Protein AF-A0A934B4L5-F1 (afdb_monomer_lite)

pLDDT: mean 84.33, std 21.12, range [27.3, 98.75]

Sequence (199 aa):
MARKSVGRGVEEVGKIITGNTPSTIKKKIEKVLFKEIIRACSFIHVKEALLRLYPDQKKNINGYRDVFETLHNMRSRGNREGMAIVIRRVGRGKNAYFSVSGICLENDIQQSYALEYTPWPEWLGYEVAQSVLKKLSKEEIAAHCLWEMTFAGFTQGKIRRRVNALKKQIKDVEEGRVKTIPHNEVMALLKEKSKSKGK

Secondary structure (DSSP, 8-state):
----------------------------PPPPBHHHHHHH--HHHHHHHHHHH-GGGGGGHHHHHHHHHHHHHSPPPP-TT-EEEEEEEESSGGG-EEEEEEEESSSSS--EE--TTS-HHHHHHSEEPHHHHTTS-HHHHHHHHHHHHTTT-SSHHHHHHHHHHHHHHHHHHHTT-S----HHHHHHHHHHHHHHTT-

Foldseek 3Di:
DDDDDDDDDDDDDDDDDDDPDPPPPPPPPDWAFLLNLLLPDDLVLLLVLLCVQPVVCPVVSVLLVVLSVCSNPDAADAAPQQKEWDWDFDDDDPPTHIDIWIARPVDPDRDTHQCLLPQSSHSRNHTYDVVDVVPDDSSNVSSVVSVSVAPQHSDNVSSVVVVVVVVVVVVCVVVVVDDDDDPVVVVVVVVVVVVVVVD

Structure (mmCIF, N/CA/C/O backbone):
data_AF-A0A934B4L5-F1
#
_entry.id   AF-A0A934B4L5-F1
#
loop_
_atom_site.group_PDB
_atom_site.id
_atom_site.type_symbol
_atom_site.label_atom_id
_atom_site.label_alt_id
_atom_site.label_comp_id
_atom_site.label_asym_id
_atom_site.label_entity_id
_atom_site.label_seq_id
_atom_site.pdbx_PDB_ins_code
_atom_site.Cartn_x
_atom_site.Cartn_y
_atom_site.Cartn_z
_atom_site.occupancy
_atom_site.B_iso_or_equiv
_atom_site.auth_seq_id
_atom_site.auth_comp_id
_atom_site.auth_asym_id
_atom_site.auth_atom_id
_atom_site.pdbx_PDB_model_num
ATOM 1 N N . MET A 1 1 ? 66.022 22.087 37.653 1.00 32.38 1 MET A N 1
ATOM 2 C CA . MET A 1 1 ? 66.228 23.475 38.134 1.00 32.38 1 MET A CA 1
ATOM 3 C C . MET A 1 1 ? 65.003 24.280 37.721 1.00 32.38 1 MET A C 1
ATOM 5 O O . MET A 1 1 ? 64.634 24.145 36.573 1.00 32.38 1 MET A O 1
ATOM 9 N N . ALA A 1 2 ? 64.293 25.070 38.521 1.00 29.75 2 ALA A N 1
ATOM 10 C CA . ALA A 1 2 ? 64.356 25.397 39.938 1.00 29.75 2 ALA A CA 1
ATOM 11 C C . ALA A 1 2 ? 62.981 25.987 40.369 1.00 29.75 2 ALA A C 1
ATOM 13 O O . ALA A 1 2 ? 62.414 26.770 39.623 1.00 29.75 2 ALA A O 1
ATOM 14 N N . ARG A 1 3 ? 62.519 25.592 41.573 1.00 27.30 3 ARG A N 1
ATOM 15 C CA . ARG A 1 3 ? 61.759 26.334 42.623 1.00 27.30 3 ARG A CA 1
ATOM 16 C C . ARG A 1 3 ? 60.402 26.989 42.257 1.00 27.30 3 ARG A C 1
ATOM 18 O O . ARG A 1 3 ? 60.340 27.881 41.432 1.00 27.30 3 ARG A O 1
ATOM 25 N N . LYS A 1 4 ? 59.264 26.499 42.790 1.00 30.72 4 LYS A N 1
ATOM 26 C CA . LYS A 1 4 ? 58.608 26.821 44.098 1.00 30.72 4 LYS A CA 1
ATOM 27 C C . LYS A 1 4 ? 58.356 28.322 44.332 1.00 30.72 4 LYS A C 1
ATOM 29 O O . LYS A 1 4 ? 59.334 29.048 44.445 1.00 30.72 4 LYS A O 1
ATOM 34 N N . SER A 1 5 ? 57.100 28.712 44.622 1.00 32.50 5 SER A N 1
ATOM 35 C CA . SER A 1 5 ? 56.678 29.224 45.952 1.00 32.50 5 SER A CA 1
ATOM 36 C C . SER A 1 5 ? 55.291 29.916 45.967 1.00 32.50 5 SER A C 1
ATOM 38 O O . SER A 1 5 ? 55.115 30.895 45.260 1.00 32.50 5 SER A O 1
ATOM 40 N N . VAL A 1 6 ? 54.418 29.446 46.887 1.00 35.72 6 VAL A N 1
ATOM 41 C CA . VAL A 1 6 ? 53.420 30.179 47.730 1.00 35.72 6 VAL A CA 1
ATOM 42 C C . VAL A 1 6 ? 52.210 30.831 47.025 1.00 35.72 6 VAL A C 1
ATOM 44 O O . VAL A 1 6 ? 52.368 31.506 46.028 1.00 35.72 6 VAL A O 1
ATOM 47 N N . GLY A 1 7 ? 50.950 30.730 47.470 1.00 30.89 7 GLY A N 1
ATOM 48 C CA . GLY A 1 7 ? 50.320 30.164 48.671 1.00 30.89 7 GLY A CA 1
ATOM 49 C C . GLY A 1 7 ? 49.322 31.163 49.300 1.00 30.89 7 GLY A C 1
ATOM 50 O O . GLY A 1 7 ? 49.709 32.303 49.511 1.00 30.89 7 GLY A O 1
ATOM 51 N N . ARG A 1 8 ? 48.124 30.667 49.690 1.00 31.95 8 ARG A N 1
ATOM 52 C CA . ARG A 1 8 ? 47.068 31.254 50.576 1.00 31.95 8 ARG A CA 1
ATOM 53 C C . ARG A 1 8 ? 46.232 32.408 49.980 1.00 31.95 8 ARG A C 1
ATOM 55 O O . ARG A 1 8 ? 46.798 33.364 49.486 1.00 31.95 8 ARG A O 1
ATOM 62 N N . GLY A 1 9 ? 44.901 32.269 49.852 1.00 31.14 9 GLY A N 1
ATOM 63 C CA . GLY A 1 9 ? 43.863 32.488 50.895 1.00 31.14 9 GLY A CA 1
ATOM 64 C C . GLY A 1 9 ? 43.463 33.979 50.858 1.00 31.14 9 GLY A C 1
ATOM 65 O O . GLY A 1 9 ? 44.367 34.794 50.823 1.00 31.14 9 GLY A O 1
ATOM 66 N N . VAL A 1 10 ? 42.215 34.457 50.818 1.00 32.38 10 VAL A N 1
ATOM 67 C CA . VAL A 1 10 ? 41.013 34.191 51.630 1.00 32.38 10 VAL A CA 1
ATOM 68 C C . VAL A 1 10 ? 39.825 34.975 50.992 1.00 32.38 10 VAL A C 1
ATOM 70 O O . VAL A 1 10 ? 40.071 35.968 50.319 1.00 32.38 10 VAL A O 1
ATOM 73 N N . GLU A 1 11 ? 38.587 34.509 51.224 1.00 32.53 11 GLU A N 1
ATOM 74 C CA . GLU A 1 11 ? 37.273 35.211 51.189 1.00 32.53 11 GLU A CA 1
ATOM 75 C C . GLU A 1 11 ? 36.817 36.040 49.970 1.00 32.53 11 GLU A C 1
ATOM 77 O O . GLU A 1 11 ? 37.304 37.133 49.723 1.00 32.53 11 GLU A O 1
ATOM 82 N N . GLU A 1 12 ? 35.687 35.631 49.374 1.00 35.53 12 GLU A N 1
ATOM 83 C CA . GLU A 1 12 ? 34.518 36.523 49.329 1.00 35.53 12 GLU A CA 1
ATOM 84 C C . GLU A 1 12 ? 33.202 35.730 49.236 1.00 35.53 12 GLU A C 1
ATOM 86 O O . GLU A 1 12 ? 33.048 34.779 48.466 1.00 35.53 12 GLU A O 1
ATOM 91 N N . VAL A 1 13 ? 32.257 36.115 50.091 1.00 35.31 13 VAL A N 1
ATOM 92 C CA . VAL A 1 13 ? 30.924 35.537 50.254 1.00 35.31 13 VAL A CA 1
ATOM 93 C C . VAL A 1 13 ? 29.920 36.390 49.478 1.00 35.31 13 VAL A C 1
ATOM 95 O O . VAL A 1 13 ? 29.831 37.591 49.701 1.00 35.31 13 VAL A O 1
ATOM 98 N N . GLY A 1 14 ? 29.069 35.738 48.679 1.00 31.38 14 GLY A N 1
ATOM 99 C CA . GLY A 1 14 ? 27.698 36.197 48.424 1.00 31.38 14 GLY A CA 1
ATOM 100 C C . GLY A 1 14 ? 27.395 36.780 47.039 1.00 31.38 14 GLY A C 1
ATOM 101 O O . GLY A 1 14 ? 27.687 37.932 46.760 1.00 31.38 14 GLY A O 1
ATOM 102 N N . LYS A 1 15 ? 26.620 36.049 46.227 1.00 35.66 15 LYS A N 1
ATOM 103 C CA . LYS A 1 15 ? 25.166 36.271 46.057 1.00 35.66 15 LYS A CA 1
ATOM 104 C C . LYS A 1 15 ? 24.594 35.381 44.950 1.00 35.66 15 LYS A C 1
ATOM 106 O O . LYS A 1 15 ? 25.143 35.239 43.866 1.00 35.66 15 LYS A O 1
ATOM 111 N N . ILE A 1 16 ? 23.439 34.815 45.272 1.00 41.81 16 ILE A N 1
ATOM 112 C CA . ILE A 1 16 ? 22.520 34.071 44.412 1.00 41.81 16 ILE A CA 1
ATOM 113 C C . ILE A 1 16 ? 21.901 35.037 43.395 1.00 41.81 16 ILE A C 1
ATOM 115 O O . ILE A 1 16 ? 21.266 35.991 43.834 1.00 41.81 16 ILE A O 1
ATOM 119 N N . ILE A 1 17 ? 21.982 34.748 42.089 1.00 42.00 17 ILE A N 1
ATOM 120 C CA . ILE A 1 17 ? 20.905 35.056 41.131 1.00 42.00 17 ILE A CA 1
ATOM 121 C C . ILE A 1 17 ? 20.765 33.895 40.140 1.00 42.00 17 ILE A C 1
ATOM 123 O O . ILE A 1 17 ? 21.691 33.484 39.448 1.00 42.00 17 ILE A O 1
ATOM 127 N N . THR A 1 18 ? 19.544 33.383 40.125 1.00 39.97 18 THR A N 1
ATOM 128 C CA . THR A 1 18 ? 18.936 32.389 39.250 1.00 39.97 18 THR A CA 1
ATOM 129 C C . THR A 1 18 ? 19.111 32.703 37.762 1.00 39.97 18 THR A C 1
ATOM 131 O O . THR A 1 18 ? 18.596 33.706 37.272 1.00 39.97 18 THR A O 1
ATOM 134 N N . GLY A 1 19 ? 19.748 31.794 37.026 1.00 32.88 19 GLY A N 1
ATOM 135 C CA . GLY A 1 19 ? 19.762 31.767 35.563 1.00 32.88 19 GLY A CA 1
ATOM 136 C C . GLY A 1 19 ? 19.127 30.477 35.066 1.00 32.88 19 GLY A C 1
ATOM 137 O O . GLY A 1 19 ? 19.824 29.524 34.734 1.00 32.88 19 GLY A O 1
ATOM 138 N N . ASN A 1 20 ? 17.797 30.440 35.076 1.00 37.94 20 ASN A N 1
ATOM 139 C CA . ASN A 1 20 ? 16.982 29.341 34.575 1.00 37.94 20 ASN A CA 1
ATOM 140 C C . ASN A 1 20 ? 17.259 29.176 33.070 1.00 37.94 20 ASN A C 1
ATOM 142 O O . ASN A 1 20 ? 16.753 29.941 32.251 1.00 37.94 20 ASN A O 1
ATOM 146 N N . THR A 1 21 ? 18.111 28.224 32.693 1.00 38.41 21 THR A N 1
ATOM 147 C CA . THR A 1 21 ? 18.332 27.897 31.282 1.00 38.41 21 THR A CA 1
ATOM 148 C C . THR A 1 21 ? 17.085 27.167 30.782 1.00 38.41 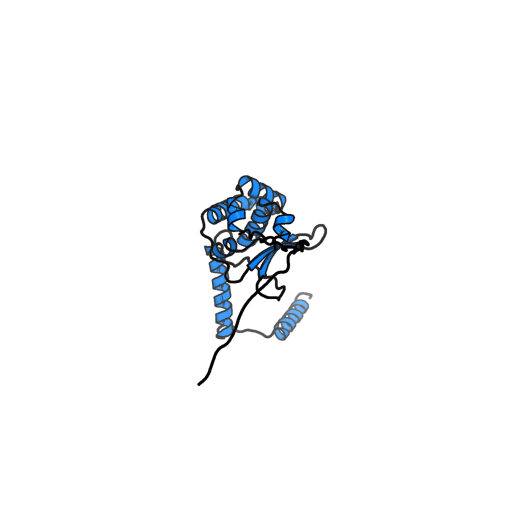21 THR A C 1
ATOM 150 O O . THR A 1 21 ? 16.728 26.142 31.371 1.00 38.41 21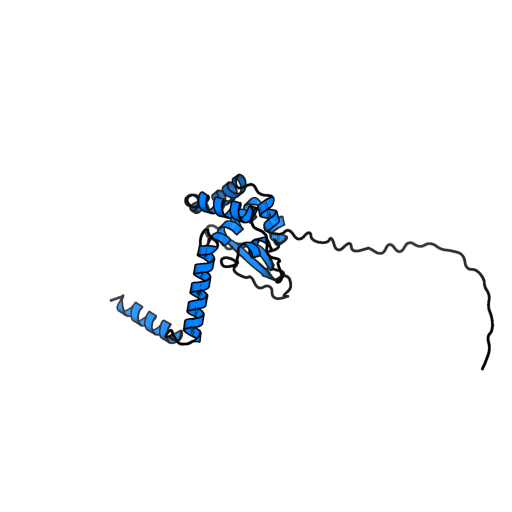 THR A O 1
ATOM 153 N N . PRO A 1 22 ? 16.396 27.624 29.719 1.00 38.06 22 PRO A N 1
ATOM 154 C CA . PRO A 1 22 ? 15.314 26.853 29.133 1.00 38.06 22 PRO A CA 1
ATOM 155 C C . PRO A 1 22 ? 15.927 25.615 28.478 1.00 38.06 22 PRO A C 1
ATOM 157 O O . PRO A 1 22 ? 16.383 25.643 27.334 1.00 38.06 22 PRO A O 1
ATOM 160 N N . SER A 1 23 ? 15.962 24.515 29.232 1.00 37.28 23 SER A N 1
ATOM 161 C CA . SER A 1 23 ? 16.132 23.175 28.690 1.00 37.28 23 SER A CA 1
ATOM 162 C C . SER A 1 23 ? 14.998 22.967 27.698 1.00 37.28 23 SER A C 1
ATOM 164 O O . SER A 1 23 ? 13.854 22.683 28.055 1.00 37.28 23 SER A O 1
ATOM 166 N N . THR A 1 24 ? 15.304 23.208 26.428 1.00 42.53 24 THR A N 1
ATOM 167 C CA . THR A 1 24 ? 14.415 22.883 25.327 1.00 42.53 24 THR A CA 1
ATOM 168 C C . THR A 1 24 ? 14.398 21.368 25.266 1.00 42.53 24 THR A C 1
ATOM 170 O O . THR A 1 24 ? 15.230 20.747 24.604 1.00 42.53 24 THR A O 1
ATOM 173 N N . ILE A 1 25 ? 13.475 20.761 26.011 1.00 46.53 25 ILE A N 1
ATOM 174 C CA . ILE A 1 25 ? 13.123 19.358 25.863 1.00 46.53 25 ILE A CA 1
ATOM 175 C C . ILE A 1 25 ? 12.639 19.229 24.420 1.00 46.53 25 ILE A C 1
ATOM 177 O O . ILE A 1 25 ? 11.483 19.513 24.104 1.00 46.53 25 ILE A O 1
ATOM 181 N N . LYS A 1 26 ? 13.541 18.838 23.513 1.00 45.22 26 LYS A N 1
ATOM 182 C CA . LYS A 1 26 ? 13.163 18.311 22.206 1.00 45.22 26 LYS A CA 1
ATOM 183 C C . LYS A 1 26 ? 12.289 17.104 22.511 1.00 45.22 26 LYS A C 1
ATOM 185 O O . LYS A 1 26 ? 12.795 16.036 22.847 1.00 45.22 26 LYS A O 1
ATOM 190 N N . LYS A 1 27 ? 10.970 17.301 22.487 1.00 45.09 27 LYS A N 1
ATOM 191 C CA . LYS A 1 27 ? 9.987 16.240 22.676 1.00 45.09 27 LYS A CA 1
ATOM 192 C C . LYS A 1 27 ? 10.305 15.180 21.627 1.00 45.09 27 LYS A C 1
ATOM 194 O O . LYS A 1 27 ? 10.122 15.426 20.437 1.00 45.09 27 LYS A O 1
ATOM 199 N N . LYS A 1 28 ? 10.871 14.054 22.063 1.00 50.22 28 LYS A N 1
ATOM 200 C CA . LYS A 1 28 ? 11.170 12.908 21.206 1.00 50.22 28 LYS A CA 1
ATOM 201 C C . LYS A 1 28 ? 9.846 12.513 20.559 1.00 50.22 28 LYS A C 1
ATOM 203 O O . LYS A 1 28 ? 8.937 12.071 21.255 1.00 50.22 28 LYS A O 1
ATOM 208 N N . ILE A 1 29 ? 9.699 12.798 19.267 1.00 64.06 29 ILE A N 1
ATOM 209 C CA . ILE A 1 29 ? 8.501 12.424 18.519 1.00 64.06 29 ILE A CA 1
ATOM 210 C C . ILE A 1 29 ? 8.498 10.900 18.514 1.00 64.06 29 ILE A C 1
ATOM 212 O O . ILE A 1 29 ? 9.458 10.274 18.061 1.00 64.06 29 ILE A O 1
ATOM 216 N N . GLU A 1 30 ? 7.466 10.321 19.111 1.00 76.50 30 GLU A N 1
ATOM 217 C CA . GLU A 1 30 ? 7.293 8.881 19.143 1.00 76.50 30 GLU A CA 1
ATOM 218 C C . GLU A 1 30 ? 7.060 8.390 17.715 1.00 76.50 30 GLU A C 1
ATOM 220 O O . GLU A 1 30 ? 6.160 8.855 17.013 1.00 76.50 30 GLU A O 1
ATOM 225 N N . LYS A 1 31 ? 7.940 7.501 17.262 1.00 88.75 31 LYS A N 1
ATOM 226 C CA . LYS A 1 31 ? 7.864 6.895 15.938 1.00 88.75 31 LYS A CA 1
ATOM 227 C C . LYS A 1 31 ? 6.867 5.752 16.016 1.00 88.75 31 LYS A C 1
ATOM 229 O O . LYS A 1 31 ? 7.109 4.805 16.753 1.00 88.75 31 LYS A O 1
ATOM 234 N N . VAL A 1 32 ? 5.777 5.849 15.261 1.00 95.38 32 VAL A N 1
ATOM 235 C CA . VAL A 1 32 ? 4.763 4.792 15.188 1.00 95.38 32 VAL A CA 1
ATOM 236 C C . VAL A 1 32 ? 4.975 3.999 13.911 1.00 95.38 32 VAL A C 1
ATOM 238 O O . VAL A 1 32 ? 4.912 4.559 12.816 1.00 95.38 32 VAL A O 1
ATOM 241 N N . LEU A 1 33 ? 5.215 2.700 14.036 1.00 97.06 33 LEU A N 1
ATOM 242 C CA . LEU A 1 33 ? 5.370 1.803 12.898 1.00 97.06 33 LEU A CA 1
ATOM 243 C C . LEU A 1 33 ? 4.011 1.360 12.367 1.00 97.06 33 LEU A C 1
ATOM 245 O O . LEU A 1 33 ? 3.052 1.163 13.117 1.00 97.06 33 LEU A O 1
ATOM 249 N N . PHE A 1 34 ? 3.934 1.077 11.069 1.00 98.00 34 PHE A N 1
ATOM 250 C CA . PHE A 1 34 ? 2.714 0.522 10.490 1.00 98.00 34 PHE A CA 1
ATOM 251 C C . PHE A 1 34 ? 2.321 -0.820 11.129 1.00 98.00 34 PHE A C 1
ATOM 253 O O . PHE A 1 34 ? 1.135 -1.106 11.305 1.00 98.00 34 PHE A O 1
ATOM 260 N N . LYS A 1 35 ? 3.301 -1.618 11.578 1.00 98.19 35 LYS A N 1
ATOM 261 C CA . LYS A 1 35 ? 3.034 -2.830 12.364 1.00 98.19 35 LYS A CA 1
ATOM 262 C C . LYS A 1 35 ? 2.196 -2.556 13.612 1.00 98.19 35 LYS A C 1
ATOM 264 O O . LYS A 1 35 ? 1.328 -3.362 13.943 1.00 98.19 35 LYS A O 1
ATOM 269 N N . GLU A 1 36 ? 2.453 -1.454 14.306 1.00 97.94 36 GLU A N 1
ATOM 270 C CA . GLU A 1 36 ? 1.749 -1.091 15.539 1.00 97.94 36 GLU A CA 1
ATOM 271 C C . GLU A 1 36 ? 0.314 -0.660 15.240 1.00 97.94 36 GLU A C 1
ATOM 273 O O . GLU A 1 36 ? -0.602 -1.059 15.957 1.00 97.94 36 GLU A O 1
ATOM 278 N N . ILE A 1 37 ? 0.099 0.046 14.125 1.00 98.44 37 ILE A N 1
ATOM 279 C CA . ILE A 1 37 ? -1.243 0.365 13.618 1.00 98.44 37 ILE A CA 1
ATOM 280 C C . ILE A 1 37 ? -2.042 -0.917 13.366 1.00 98.44 37 ILE A C 1
ATOM 282 O O . ILE A 1 37 ? -3.143 -1.060 13.895 1.00 98.44 37 ILE A O 1
ATOM 286 N N . ILE A 1 38 ? -1.476 -1.881 12.630 1.00 98.50 38 ILE A N 1
ATOM 287 C CA . ILE A 1 38 ? -2.143 -3.162 12.340 1.00 98.50 38 ILE A CA 1
ATOM 288 C C . ILE A 1 38 ? -2.451 -3.950 13.618 1.00 98.50 38 ILE A C 1
ATOM 290 O O . ILE A 1 38 ? -3.520 -4.547 13.727 1.00 98.50 38 ILE A O 1
ATOM 294 N N . ARG A 1 39 ? -1.538 -3.957 14.597 1.00 98.06 39 ARG A N 1
ATOM 295 C CA . ARG A 1 39 ? -1.749 -4.660 15.875 1.00 98.06 39 ARG A CA 1
ATOM 296 C C . ARG A 1 39 ? -2.817 -4.012 16.752 1.00 98.06 39 ARG A C 1
ATOM 298 O O . ARG A 1 39 ? -3.447 -4.715 17.531 1.00 98.06 39 ARG A O 1
ATOM 305 N N . ALA A 1 40 ? -2.993 -2.700 16.642 1.00 97.88 40 ALA A N 1
ATOM 306 C CA . ALA A 1 40 ? -3.966 -1.950 17.426 1.00 97.88 40 ALA A CA 1
ATOM 307 C C . ALA A 1 40 ? -5.392 -1.996 16.848 1.00 97.88 40 ALA A C 1
ATOM 309 O O . ALA A 1 40 ? -6.324 -1.595 17.538 1.00 97.88 40 ALA A O 1
ATOM 310 N N . CYS A 1 41 ? -5.566 -2.450 15.605 1.00 98.12 41 CYS A N 1
ATOM 311 C CA . CYS A 1 41 ? -6.867 -2.512 14.944 1.00 98.12 41 CYS A CA 1
ATOM 312 C C . CYS A 1 41 ? -7.518 -3.895 15.080 1.00 98.12 41 CYS A C 1
ATOM 314 O O . CYS A 1 41 ? -6.837 -4.921 15.106 1.00 98.12 41 CYS A O 1
ATOM 316 N N . SER A 1 42 ? -8.852 -3.931 15.042 1.00 98.06 42 SER A N 1
ATOM 317 C CA . SER A 1 42 ? -9.618 -5.144 14.738 1.00 98.06 42 SER A CA 1
ATOM 318 C C . SER A 1 42 ? -10.035 -5.138 13.266 1.00 98.06 42 SER A C 1
ATOM 320 O O . SER A 1 42 ? -10.312 -4.082 12.690 1.00 98.06 42 SER A O 1
ATOM 322 N N . PHE A 1 43 ? -10.126 -6.314 12.638 1.00 98.56 43 PHE A N 1
ATOM 323 C CA . PHE A 1 43 ? -10.531 -6.368 11.232 1.00 98.56 43 PHE A CA 1
ATOM 324 C C . PHE A 1 43 ? -11.963 -5.857 11.007 1.00 98.56 43 PHE A C 1
ATOM 326 O O . PHE A 1 43 ? -12.258 -5.334 9.938 1.00 98.56 43 PHE A O 1
ATOM 333 N N . ILE A 1 44 ? -12.851 -5.964 12.002 1.00 98.50 44 ILE A N 1
ATOM 334 C CA . ILE A 1 44 ? -14.240 -5.490 11.896 1.00 98.50 44 ILE A CA 1
ATOM 335 C C . ILE A 1 44 ? -14.271 -3.984 11.604 1.00 98.50 44 ILE A C 1
ATOM 337 O O . ILE A 1 44 ? -14.876 -3.576 10.614 1.00 98.50 44 ILE A O 1
ATOM 341 N N . HIS A 1 45 ? -13.542 -3.175 12.376 1.00 98.56 45 HIS A N 1
ATOM 342 C CA . HIS A 1 45 ? -13.523 -1.724 12.168 1.00 98.56 45 HIS A CA 1
ATOM 343 C C . HIS A 1 45 ? -12.714 -1.320 10.923 1.00 98.56 45 HIS A C 1
ATOM 345 O O . HIS A 1 45 ? -13.074 -0.382 10.213 1.00 98.56 45 HIS A O 1
ATOM 351 N N . VAL A 1 46 ? -11.659 -2.072 10.580 1.00 98.69 46 VAL A N 1
ATOM 352 C CA . VAL A 1 46 ? -10.925 -1.866 9.317 1.00 98.69 46 VAL A CA 1
ATOM 353 C C . VAL A 1 46 ? -11.816 -2.159 8.107 1.00 98.69 46 VAL A C 1
ATOM 355 O O . VAL A 1 46 ? -11.788 -1.420 7.126 1.00 98.69 46 VAL A O 1
ATOM 358 N N . LYS A 1 47 ? -12.650 -3.202 8.168 1.00 98.62 47 LYS A N 1
ATOM 359 C CA . LYS A 1 47 ? -13.639 -3.532 7.134 1.00 98.62 47 LYS A CA 1
ATOM 360 C C . LYS A 1 47 ? -14.668 -2.415 6.974 1.00 98.62 47 LYS A C 1
ATOM 362 O O . LYS A 1 47 ? -15.014 -2.083 5.843 1.00 98.62 47 LYS A O 1
ATOM 367 N N . GLU A 1 48 ? -15.162 -1.844 8.069 1.00 98.50 48 GLU A N 1
ATOM 368 C CA . GLU A 1 48 ? -16.082 -0.701 8.021 1.00 98.50 48 GLU A CA 1
ATOM 369 C C . GLU A 1 48 ? -15.432 0.509 7.342 1.00 98.50 48 GLU A C 1
ATOM 371 O O . GLU A 1 48 ? -16.025 1.099 6.436 1.00 98.50 48 GLU A O 1
ATOM 376 N N . ALA A 1 49 ? -14.183 0.826 7.701 1.00 98.50 49 ALA A N 1
ATOM 377 C CA . ALA A 1 49 ? -13.412 1.874 7.041 1.00 98.50 49 ALA A CA 1
ATOM 378 C C . ALA A 1 49 ? -13.208 1.580 5.544 1.00 98.50 49 ALA A C 1
ATOM 380 O O . ALA A 1 49 ? -13.472 2.451 4.717 1.00 98.50 49 ALA A O 1
ATOM 381 N N . LEU A 1 50 ? -12.827 0.351 5.175 1.00 98.25 50 LEU A N 1
ATOM 382 C CA . LEU A 1 50 ? -12.679 -0.078 3.779 1.00 98.25 50 LEU A CA 1
ATOM 383 C C . LEU A 1 50 ? -13.973 0.099 2.981 1.00 98.25 50 LEU A C 1
ATOM 385 O O . LEU A 1 50 ? -13.938 0.666 1.898 1.00 98.25 50 LEU A O 1
ATOM 389 N N . LEU A 1 51 ? -15.116 -0.352 3.503 1.00 98.06 51 LEU A N 1
ATOM 390 C CA . LEU A 1 51 ? -16.401 -0.258 2.802 1.00 98.06 51 LEU A CA 1
ATOM 391 C C . LEU A 1 51 ? -16.903 1.182 2.672 1.00 98.06 51 LEU A C 1
ATOM 393 O O . LEU A 1 51 ? -17.571 1.507 1.692 1.00 98.06 51 LEU A O 1
ATOM 397 N N . ARG A 1 52 ? -16.576 2.045 3.639 1.00 97.44 52 ARG A N 1
ATOM 398 C CA . ARG A 1 52 ? -16.891 3.475 3.582 1.00 97.44 52 ARG A CA 1
ATOM 399 C C . ARG A 1 52 ? -16.001 4.220 2.586 1.00 97.44 52 ARG A C 1
ATOM 401 O O . ARG A 1 52 ? -16.495 5.075 1.859 1.00 97.44 52 ARG A O 1
ATOM 408 N N . LEU A 1 53 ? -14.701 3.927 2.577 1.00 96.19 53 LEU A N 1
ATOM 409 C CA . LEU A 1 53 ? -13.712 4.611 1.736 1.00 96.19 53 LEU A CA 1
ATOM 410 C C . LEU A 1 53 ? -13.702 4.085 0.292 1.00 96.19 53 LEU A C 1
ATOM 412 O O . LEU A 1 53 ? -13.480 4.858 -0.636 1.00 96.19 53 LEU A O 1
ATOM 416 N N . TYR A 1 54 ? -13.959 2.789 0.113 1.00 96.06 54 TYR A N 1
ATOM 417 C CA . TYR A 1 54 ? -13.854 2.053 -1.148 1.00 96.06 54 TYR A CA 1
ATOM 418 C C . TYR A 1 54 ? -15.055 1.102 -1.325 1.00 96.06 54 TYR A C 1
ATOM 420 O O . TYR A 1 54 ? -14.913 -0.124 -1.265 1.00 96.06 54 TYR A O 1
ATOM 428 N N . PRO A 1 55 ? -16.279 1.632 -1.508 1.00 96.00 55 PRO A N 1
ATOM 429 C CA . PRO A 1 55 ? -17.499 0.818 -1.541 1.00 96.00 55 PRO A CA 1
ATOM 430 C C . PRO A 1 55 ? -17.525 -0.211 -2.685 1.00 96.00 55 PRO A C 1
ATOM 432 O O . PRO A 1 55 ? -18.107 -1.290 -2.546 1.00 96.00 55 PRO A O 1
ATOM 435 N N . ASP A 1 56 ? -16.843 0.073 -3.796 1.00 95.44 56 ASP A N 1
ATOM 436 C CA . ASP A 1 56 ? -16.665 -0.825 -4.944 1.00 95.44 56 ASP A CA 1
ATOM 437 C C . ASP A 1 56 ? -15.851 -2.090 -4.603 1.00 95.44 56 ASP A C 1
ATOM 439 O O . ASP A 1 56 ? -15.938 -3.111 -5.295 1.00 95.44 56 ASP A O 1
ATOM 443 N N . GLN A 1 57 ? -15.114 -2.063 -3.490 1.00 96.62 57 GLN A N 1
ATOM 444 C CA . GLN A 1 57 ? -14.289 -3.169 -3.013 1.00 96.62 57 GLN A CA 1
ATOM 445 C C . GLN A 1 57 ? -15.045 -4.177 -2.137 1.00 96.62 57 GLN A C 1
ATOM 447 O O . GLN A 1 57 ? -14.451 -5.155 -1.679 1.00 96.62 57 GLN A O 1
ATOM 452 N N . LYS A 1 58 ? -16.367 -4.030 -1.956 1.00 97.62 58 LYS A N 1
ATOM 453 C CA . LYS A 1 58 ? -17.197 -4.957 -1.159 1.00 97.62 58 LYS A CA 1
ATOM 454 C C . LYS A 1 58 ? -17.024 -6.432 -1.546 1.00 97.62 58 LYS A C 1
ATOM 456 O O . LYS A 1 58 ? -17.001 -7.302 -0.677 1.00 97.62 58 LYS A O 1
ATOM 461 N N . LYS A 1 59 ? -16.854 -6.721 -2.838 1.00 97.56 59 LYS A N 1
ATOM 462 C CA . LYS A 1 59 ? -16.627 -8.085 -3.354 1.00 97.56 59 LYS A CA 1
ATOM 463 C C . LYS A 1 59 ? -15.278 -8.696 -2.942 1.00 97.56 59 LYS A C 1
ATOM 465 O O . LYS A 1 59 ? -15.131 -9.911 -2.964 1.00 97.56 59 LYS A O 1
ATOM 470 N N . ASN A 1 60 ? -14.312 -7.867 -2.545 1.00 97.81 60 ASN A N 1
ATOM 471 C CA . ASN A 1 60 ? -12.938 -8.264 -2.236 1.00 97.81 60 ASN A CA 1
ATOM 472 C C . ASN A 1 60 ? -12.647 -8.343 -0.724 1.00 97.81 60 ASN A C 1
ATOM 474 O O . ASN A 1 60 ? -11.515 -8.618 -0.333 1.00 97.81 60 ASN A O 1
ATOM 478 N N . ILE A 1 61 ? -13.645 -8.129 0.144 1.00 98.25 61 ILE A N 1
ATOM 479 C CA . ILE A 1 61 ? -13.456 -8.029 1.605 1.00 98.25 61 ILE A CA 1
ATOM 480 C C . ILE A 1 61 ? -12.796 -9.263 2.228 1.00 98.25 61 ILE A C 1
ATOM 482 O O . ILE A 1 61 ? -11.986 -9.112 3.138 1.00 98.25 61 ILE A O 1
ATOM 486 N N . ASN A 1 62 ? -13.079 -10.467 1.725 1.00 98.12 62 ASN A N 1
ATOM 487 C CA . ASN A 1 62 ? -12.395 -11.671 2.206 1.00 98.12 62 ASN A CA 1
ATOM 488 C C . ASN A 1 62 ? -10.887 -11.620 1.915 1.00 98.12 62 ASN A C 1
ATOM 490 O O . ASN A 1 62 ? -10.098 -11.925 2.796 1.00 98.12 62 ASN A O 1
ATOM 494 N N . GLY A 1 63 ? -10.481 -11.128 0.740 1.00 98.06 63 GLY A N 1
ATOM 495 C CA . GLY A 1 63 ? -9.064 -10.943 0.426 1.00 98.06 63 GLY A CA 1
ATOM 496 C C . GLY A 1 63 ? -8.389 -9.940 1.363 1.00 98.06 63 GLY A C 1
ATOM 497 O O . GLY A 1 63 ? -7.270 -10.174 1.811 1.00 98.06 63 GLY A O 1
ATOM 498 N N . TYR A 1 64 ? -9.071 -8.847 1.717 1.00 98.44 64 TYR A N 1
ATOM 499 C CA . TYR A 1 64 ? -8.552 -7.897 2.706 1.00 98.44 64 TYR A CA 1
ATOM 500 C C . TYR A 1 64 ? -8.409 -8.510 4.099 1.00 98.44 64 TYR A C 1
ATOM 502 O O . TYR A 1 64 ? -7.433 -8.203 4.781 1.00 98.44 64 TYR A O 1
ATOM 510 N N . ARG A 1 65 ? -9.342 -9.380 4.506 1.00 98.56 65 ARG A N 1
ATOM 511 C CA . ARG A 1 65 ? -9.252 -10.116 5.774 1.00 98.56 65 ARG A CA 1
ATOM 512 C C . ARG A 1 65 ? -8.000 -10.978 5.811 1.00 98.56 65 ARG A C 1
ATOM 514 O O . ARG A 1 65 ? -7.200 -10.835 6.729 1.00 98.56 65 ARG A O 1
ATOM 521 N N . ASP A 1 66 ? -7.802 -11.792 4.779 1.00 98.12 66 ASP A N 1
ATOM 522 C CA . ASP A 1 66 ? -6.675 -12.723 4.703 1.00 98.12 66 ASP A CA 1
ATOM 523 C C . ASP A 1 66 ? -5.332 -11.970 4.746 1.00 98.12 66 ASP A C 1
ATOM 525 O O . ASP A 1 66 ? -4.387 -12.375 5.432 1.00 98.12 66 ASP A O 1
ATOM 529 N N . VAL A 1 67 ? -5.247 -10.824 4.055 1.00 98.25 67 VAL A N 1
ATOM 530 C CA . VAL A 1 67 ? -4.071 -9.943 4.109 1.00 98.25 67 VAL A CA 1
ATOM 531 C C . VAL A 1 67 ? -3.904 -9.351 5.505 1.00 98.25 67 VAL A C 1
ATOM 533 O O . VAL A 1 67 ? -2.811 -9.432 6.056 1.00 98.25 67 VAL A O 1
ATOM 536 N N . PHE A 1 68 ? -4.955 -8.792 6.107 1.00 98.62 68 PHE A N 1
ATOM 537 C CA . PHE A 1 68 ? -4.884 -8.199 7.443 1.00 98.62 68 PHE A CA 1
ATOM 538 C C . PHE A 1 68 ? -4.402 -9.209 8.494 1.00 98.62 68 PHE A C 1
ATOM 540 O O . PHE A 1 68 ? -3.471 -8.916 9.241 1.00 98.62 68 PHE A O 1
ATOM 547 N N . GLU A 1 69 ? -4.968 -10.416 8.512 1.00 98.00 69 GLU A N 1
ATOM 548 C CA . GLU A 1 69 ? -4.571 -11.497 9.423 1.00 98.00 69 GLU A CA 1
ATOM 549 C C . GLU A 1 69 ? -3.119 -11.934 9.187 1.00 98.00 69 GLU A C 1
ATOM 551 O O . GLU A 1 69 ? -2.350 -12.129 10.135 1.00 98.00 69 GLU A O 1
ATOM 556 N N . THR A 1 70 ? -2.702 -12.006 7.919 1.00 97.81 70 THR A N 1
ATOM 557 C CA . THR A 1 70 ? -1.306 -12.267 7.553 1.00 97.81 70 THR A CA 1
ATOM 558 C C . THR A 1 70 ? -0.382 -11.186 8.119 1.00 97.81 70 THR A C 1
ATOM 560 O O . THR A 1 70 ? 0.607 -11.498 8.785 1.00 97.81 70 THR A O 1
ATOM 563 N N . LEU A 1 71 ? -0.707 -9.907 7.909 1.00 98.00 71 LEU A N 1
ATOM 564 C CA . LEU A 1 71 ? 0.073 -8.772 8.406 1.00 98.00 71 LEU A CA 1
ATOM 565 C C . LEU A 1 71 ? 0.110 -8.720 9.934 1.00 98.00 71 LEU A C 1
ATOM 567 O O . LEU A 1 71 ? 1.144 -8.376 10.513 1.00 98.00 71 LEU A O 1
ATOM 571 N N . HIS A 1 72 ? -0.984 -9.087 10.599 1.00 96.00 72 HIS A N 1
ATOM 572 C CA . HIS A 1 72 ? -1.079 -9.109 12.055 1.00 96.00 72 HIS A CA 1
ATOM 573 C C . HIS A 1 72 ? -0.069 -10.089 12.674 1.00 96.00 72 HIS A C 1
ATOM 575 O O . HIS A 1 72 ? 0.591 -9.753 13.660 1.00 96.00 72 HIS A O 1
ATOM 581 N N . ASN A 1 73 ? 0.177 -11.226 12.021 1.00 95.94 73 ASN A N 1
ATOM 582 C CA . ASN A 1 73 ? 1.109 -12.260 12.488 1.00 95.94 73 ASN A CA 1
ATOM 583 C C . ASN A 1 73 ? 2.532 -12.146 11.907 1.00 95.94 73 ASN A C 1
ATOM 585 O O . ASN A 1 73 ? 3.484 -12.708 12.445 1.00 95.94 73 ASN A O 1
ATOM 589 N N . MET A 1 74 ? 2.712 -11.388 10.826 1.00 96.94 74 MET A N 1
ATOM 590 C CA . MET A 1 74 ? 3.997 -11.246 10.137 1.00 96.94 74 MET A CA 1
ATOM 591 C C . MET A 1 74 ? 5.017 -10.416 10.933 1.00 96.94 74 MET A C 1
ATOM 593 O O . MET A 1 74 ? 4.685 -9.380 11.507 1.00 96.94 74 MET A O 1
ATOM 597 N N . ARG A 1 75 ? 6.290 -10.824 10.935 1.00 96.19 75 ARG A N 1
ATOM 598 C CA . ARG A 1 75 ? 7.384 -10.000 11.482 1.00 96.19 75 ARG A CA 1
ATOM 599 C C . ARG A 1 75 ? 7.715 -8.851 10.526 1.00 96.19 75 ARG A C 1
ATOM 601 O O . ARG A 1 75 ? 7.792 -9.067 9.317 1.00 96.19 75 ARG A O 1
ATOM 608 N N . SER A 1 76 ? 7.931 -7.654 11.064 1.00 95.31 76 SER A N 1
ATOM 609 C CA . SER A 1 76 ? 8.440 -6.526 10.281 1.00 95.31 76 SER A CA 1
ATOM 610 C C . SER A 1 76 ? 9.918 -6.723 9.932 1.00 95.31 76 SER A C 1
ATOM 612 O O . SER A 1 76 ? 10.664 -7.413 10.632 1.00 95.31 76 SER A O 1
ATOM 614 N N . ARG A 1 77 ? 10.341 -6.104 8.831 1.00 93.81 77 ARG A N 1
ATOM 615 C CA . ARG A 1 77 ? 11.743 -5.909 8.458 1.00 93.81 77 ARG A CA 1
ATOM 616 C C . ARG A 1 77 ? 12.130 -4.475 8.813 1.00 93.81 77 ARG A C 1
ATOM 618 O O . ARG A 1 77 ? 11.326 -3.572 8.631 1.00 93.81 77 ARG A O 1
ATOM 625 N N . GLY A 1 78 ? 13.335 -4.271 9.344 1.00 86.94 78 GLY A N 1
ATOM 626 C CA . GLY A 1 78 ? 13.790 -2.946 9.774 1.00 86.94 78 GLY A CA 1
ATOM 627 C C . GLY A 1 78 ? 13.799 -1.912 8.642 1.00 86.94 78 GLY A C 1
ATOM 628 O O . GLY A 1 78 ? 14.101 -2.241 7.496 1.00 86.94 78 GLY A O 1
ATOM 629 N N . ASN A 1 79 ? 13.503 -0.664 8.994 1.00 87.25 79 ASN A N 1
ATOM 630 C CA . ASN A 1 79 ? 13.422 0.473 8.083 1.00 87.25 79 ASN A CA 1
ATOM 631 C C . ASN A 1 79 ? 14.782 1.160 7.922 1.00 87.25 79 ASN A C 1
ATOM 633 O O . ASN A 1 79 ? 15.054 2.174 8.557 1.00 87.25 79 ASN A O 1
ATOM 637 N N . ARG A 1 80 ? 15.663 0.562 7.116 1.00 81.31 80 ARG A N 1
ATOM 638 C CA . ARG A 1 80 ? 17.035 1.066 6.917 1.00 81.31 80 ARG A CA 1
ATOM 639 C C . ARG A 1 80 ? 17.109 2.355 6.103 1.00 81.31 80 ARG A C 1
ATOM 641 O O . ARG A 1 80 ? 18.125 3.022 6.154 1.00 81.31 80 ARG A O 1
ATOM 648 N N . GLU A 1 81 ? 16.064 2.650 5.341 1.00 80.75 81 GLU A N 1
ATOM 649 C CA . GLU A 1 81 ? 16.006 3.785 4.414 1.00 80.75 81 GLU A CA 1
ATOM 650 C C . GLU A 1 81 ? 15.273 4.990 5.027 1.00 80.75 81 GLU A C 1
ATOM 652 O O . GLU A 1 81 ? 14.935 5.937 4.318 1.00 80.75 81 GLU A O 1
ATOM 657 N N . GLY A 1 82 ? 14.930 4.930 6.320 1.00 87.81 82 GLY A N 1
ATOM 658 C CA . GLY A 1 82 ? 14.202 5.999 7.004 1.00 87.81 82 GLY A CA 1
ATOM 659 C C . GLY A 1 82 ? 12.856 6.337 6.353 1.00 87.81 82 GLY A C 1
ATOM 660 O O . GLY A 1 82 ? 12.459 7.499 6.316 1.00 87.81 82 GLY A O 1
ATOM 661 N N . MET A 1 83 ? 12.162 5.348 5.788 1.00 92.06 83 MET A N 1
ATOM 662 C CA . MET A 1 83 ? 10.945 5.554 5.006 1.00 92.06 83 MET A CA 1
ATOM 663 C C . MET A 1 83 ? 9.713 5.758 5.899 1.00 92.06 83 MET A C 1
ATOM 665 O O . MET A 1 83 ? 9.488 5.006 6.851 1.00 92.06 83 MET A O 1
ATOM 669 N N . ALA A 1 84 ? 8.878 6.739 5.571 1.00 94.88 84 ALA A N 1
ATOM 670 C CA . ALA A 1 84 ? 7.618 6.998 6.254 1.00 94.88 84 ALA A CA 1
ATOM 671 C C . ALA A 1 84 ? 6.427 6.958 5.292 1.00 94.88 84 ALA A C 1
ATOM 673 O O . ALA A 1 84 ? 6.451 7.570 4.225 1.00 94.88 84 ALA A O 1
ATOM 674 N N . ILE A 1 85 ? 5.359 6.277 5.698 1.00 97.44 85 ILE A N 1
ATOM 675 C CA . ILE A 1 85 ? 4.081 6.218 4.998 1.00 97.44 85 ILE A CA 1
ATOM 676 C C . ILE A 1 85 ? 3.373 7.561 5.146 1.00 97.44 85 ILE A C 1
ATOM 678 O O . ILE A 1 85 ? 3.128 8.055 6.252 1.00 97.44 85 ILE A O 1
ATOM 682 N N . VAL A 1 86 ? 2.986 8.123 4.010 1.00 96.50 86 VAL A N 1
ATOM 683 C CA . VAL A 1 86 ? 2.203 9.342 3.895 1.00 96.50 86 VAL A CA 1
ATOM 684 C C . VAL A 1 86 ? 0.919 9.026 3.143 1.00 96.50 86 VAL A C 1
ATOM 686 O O . VAL A 1 86 ? 0.932 8.388 2.096 1.00 96.50 86 VAL A O 1
ATOM 689 N N . ILE A 1 87 ? -0.198 9.517 3.672 1.00 97.56 87 ILE A N 1
ATOM 690 C CA . ILE A 1 87 ? -1.517 9.398 3.055 1.00 97.56 87 ILE A CA 1
ATOM 691 C C . ILE A 1 87 ? -2.026 10.808 2.781 1.00 97.56 87 ILE A C 1
ATOM 693 O O . ILE A 1 87 ? -2.107 11.639 3.692 1.00 97.56 87 ILE A O 1
ATOM 697 N N . ARG A 1 88 ? -2.345 11.107 1.519 1.00 95.31 88 ARG A N 1
ATOM 698 C CA . ARG A 1 88 ? -2.842 12.425 1.100 1.00 95.31 88 ARG A CA 1
ATOM 699 C C . ARG A 1 88 ? -4.113 12.282 0.294 1.00 95.31 88 ARG A C 1
ATOM 701 O O . ARG A 1 88 ? -4.186 11.467 -0.618 1.00 95.31 88 ARG A O 1
ATOM 708 N N . ARG A 1 89 ? -5.085 13.146 0.574 1.00 94.44 89 ARG A N 1
ATOM 709 C CA . ARG A 1 89 ? -6.217 13.353 -0.325 1.00 94.44 89 ARG A CA 1
ATOM 710 C C . ARG A 1 89 ? -5.757 14.205 -1.506 1.00 94.44 89 ARG A C 1
ATOM 712 O O . ARG A 1 89 ? -5.269 15.315 -1.304 1.00 94.44 89 ARG A O 1
ATOM 719 N N . VAL A 1 90 ? -5.907 13.684 -2.714 1.00 93.12 90 VAL A N 1
ATOM 720 C CA . VAL A 1 90 ? -5.542 14.322 -3.981 1.00 93.12 90 VAL A CA 1
ATOM 721 C C . VAL A 1 90 ? -6.818 14.610 -4.766 1.00 93.12 90 VAL A C 1
ATOM 723 O O . VAL A 1 90 ? -7.790 13.866 -4.667 1.00 93.12 90 VAL A O 1
ATOM 726 N N . GLY A 1 91 ? -6.836 15.702 -5.530 1.00 92.12 91 GLY A N 1
ATOM 727 C CA . GLY A 1 91 ? -7.999 16.107 -6.322 1.00 92.12 91 GLY A CA 1
ATOM 728 C C . GLY A 1 91 ? -9.082 16.838 -5.518 1.00 92.12 91 GLY A C 1
ATOM 729 O O . GLY A 1 91 ? -8.900 17.212 -4.356 1.00 92.12 91 GLY A O 1
ATOM 730 N N . ARG A 1 92 ? -10.220 17.100 -6.170 1.00 89.50 92 ARG A N 1
ATOM 731 C CA . ARG A 1 92 ? -11.373 17.826 -5.609 1.00 89.50 92 ARG A CA 1
ATOM 732 C C . ARG A 1 92 ? -12.686 17.193 -6.076 1.00 89.50 92 ARG A C 1
ATOM 734 O O . ARG A 1 92 ? -12.741 16.568 -7.134 1.00 89.50 92 ARG A O 1
ATOM 741 N N . GLY A 1 93 ? -13.749 17.390 -5.295 1.00 89.88 93 GLY A N 1
ATOM 742 C CA . GLY A 1 93 ? -15.091 16.905 -5.627 1.00 89.88 93 GLY A CA 1
ATOM 743 C C . GLY A 1 93 ? -15.139 15.390 -5.844 1.00 89.88 93 GLY A C 1
ATOM 744 O O . GLY A 1 93 ? -14.577 14.635 -5.053 1.00 89.88 93 GLY A O 1
ATOM 745 N N . LYS A 1 94 ? -15.795 14.966 -6.931 1.00 85.75 94 LYS A N 1
ATOM 746 C CA . LYS A 1 94 ? -15.984 13.551 -7.303 1.00 85.75 94 LYS A CA 1
ATOM 747 C C . LYS A 1 94 ? -14.702 12.846 -7.767 1.00 85.75 94 LYS A C 1
ATOM 749 O O . LYS A 1 94 ? -14.655 11.626 -7.736 1.00 85.75 94 LYS A O 1
ATOM 754 N N . ASN A 1 95 ? -13.667 13.600 -8.146 1.00 86.81 95 ASN A N 1
ATOM 755 C CA . ASN A 1 95 ? -12.376 13.058 -8.589 1.00 86.81 95 ASN A CA 1
ATOM 756 C C . ASN A 1 95 ? -11.351 12.990 -7.447 1.00 86.81 95 ASN A C 1
ATOM 758 O O . ASN A 1 95 ? -10.159 12.818 -7.695 1.00 86.81 95 ASN A O 1
ATOM 762 N N . ALA A 1 96 ? -11.782 13.214 -6.202 1.00 91.75 96 ALA A N 1
ATOM 763 C CA . ALA A 1 96 ? -10.888 13.137 -5.064 1.00 91.75 96 ALA A CA 1
ATOM 764 C C . ALA A 1 96 ? -10.598 11.676 -4.699 1.00 91.75 96 ALA A C 1
ATOM 766 O O . ALA A 1 96 ? -11.522 10.883 -4.542 1.00 91.75 96 ALA A O 1
ATOM 767 N N . TYR A 1 97 ? -9.325 11.350 -4.500 1.00 91.44 97 TYR A N 1
ATOM 768 C CA . TYR A 1 97 ? -8.873 10.027 -4.073 1.00 91.44 97 TYR A CA 1
ATOM 769 C C . TYR A 1 97 ? -7.779 10.149 -3.012 1.00 91.44 97 TYR A C 1
ATOM 771 O O . TYR A 1 97 ? -7.247 11.235 -2.772 1.00 91.44 97 TYR A O 1
ATOM 779 N N . PHE A 1 98 ? -7.453 9.043 -2.349 1.00 95.44 98 PHE A N 1
ATOM 780 C CA . PHE A 1 98 ? -6.339 8.987 -1.410 1.00 95.44 98 PHE A CA 1
ATOM 781 C C . PHE A 1 98 ? -5.132 8.340 -2.079 1.00 95.44 98 PHE A C 1
ATOM 783 O O . PHE A 1 98 ? -5.229 7.232 -2.590 1.00 95.44 98 PHE A O 1
ATOM 790 N N . SER A 1 99 ? -4.010 9.052 -2.072 1.00 95.56 99 SER A N 1
ATOM 791 C CA . SER A 1 99 ? -2.705 8.534 -2.464 1.00 95.56 99 SER A CA 1
ATOM 792 C C . SER A 1 99 ? -1.986 8.044 -1.216 1.00 95.56 99 SER A C 1
ATOM 794 O O . SER A 1 99 ? -1.892 8.793 -0.237 1.00 95.56 99 SER A O 1
ATOM 796 N N . VAL A 1 100 ? -1.453 6.827 -1.275 1.00 97.62 100 VAL A N 1
ATOM 797 C CA . VAL A 1 100 ? -0.554 6.268 -0.262 1.00 97.62 100 VAL A CA 1
ATOM 798 C C . VAL A 1 100 ? 0.842 6.194 -0.866 1.00 97.62 100 VAL A C 1
ATOM 800 O O . VAL A 1 100 ? 1.014 5.683 -1.966 1.00 97.62 100 VAL A O 1
ATOM 803 N N . SER A 1 101 ? 1.838 6.747 -0.184 1.00 96.31 101 SER A N 1
ATOM 804 C CA . SER A 1 101 ? 3.215 6.748 -0.675 1.00 96.31 101 SER A CA 1
ATOM 805 C C . SER A 1 101 ? 4.236 6.737 0.456 1.00 96.31 101 SER A C 1
ATOM 807 O O . SER A 1 101 ? 3.905 7.010 1.609 1.00 96.31 101 SER A O 1
ATOM 809 N N . GLY A 1 102 ? 5.483 6.407 0.128 1.00 94.81 102 GLY A N 1
ATOM 810 C CA . GLY A 1 102 ? 6.627 6.528 1.029 1.00 94.81 102 GLY A CA 1
ATOM 811 C C . GLY A 1 102 ? 7.360 7.849 0.822 1.00 94.81 102 GLY A C 1
ATOM 812 O O . GLY A 1 102 ? 7.499 8.304 -0.312 1.00 94.81 102 GLY A O 1
ATOM 813 N N . ILE A 1 103 ? 7.855 8.456 1.897 1.00 92.00 103 ILE A N 1
ATOM 814 C CA . ILE A 1 103 ? 8.857 9.529 1.845 1.00 92.00 103 ILE A CA 1
ATOM 815 C C . ILE A 1 103 ? 10.091 9.105 2.638 1.00 92.00 103 ILE A C 1
ATOM 817 O O . ILE A 1 103 ? 9.963 8.580 3.743 1.00 92.00 103 ILE A O 1
ATOM 821 N N . CYS A 1 104 ? 11.279 9.328 2.085 1.00 88.00 104 CYS A N 1
ATOM 822 C CA . CYS A 1 104 ? 12.525 9.094 2.810 1.00 88.00 104 CYS A CA 1
ATOM 823 C C . CYS A 1 104 ? 12.770 10.285 3.742 1.00 88.00 104 CYS A C 1
ATOM 825 O O . CYS A 1 104 ? 12.812 11.419 3.274 1.00 88.00 104 CYS A O 1
ATOM 827 N N . LEU A 1 105 ? 12.890 10.041 5.047 1.00 74.06 105 LEU A N 1
ATOM 828 C CA . LEU A 1 105 ? 13.130 11.091 6.044 1.00 74.06 105 LEU A CA 1
ATOM 829 C C . LEU A 1 105 ? 14.612 11.461 6.187 1.00 74.06 105 LEU A C 1
ATOM 831 O O . LEU A 1 105 ? 14.920 12.474 6.806 1.00 74.06 105 LEU A O 1
ATOM 835 N N . GLU A 1 106 ? 15.515 10.631 5.663 1.00 72.50 106 GLU A N 1
ATOM 836 C CA . GLU A 1 106 ? 16.969 10.811 5.786 1.00 72.50 106 GLU A CA 1
ATOM 837 C C . GLU A 1 106 ? 17.568 11.625 4.636 1.00 72.50 106 GLU A C 1
ATOM 839 O O . GLU A 1 106 ? 18.653 12.183 4.776 1.00 72.50 106 GLU A O 1
ATOM 844 N N . ASN A 1 107 ? 16.847 11.735 3.520 1.00 65.56 107 ASN A N 1
ATOM 845 C CA . ASN A 1 107 ? 17.253 12.548 2.386 1.00 65.56 107 ASN A CA 1
ATOM 846 C C . ASN A 1 107 ? 16.499 13.882 2.424 1.00 65.56 107 ASN A C 1
ATOM 848 O O . ASN A 1 107 ? 15.272 13.894 2.486 1.00 65.56 107 ASN A O 1
ATOM 852 N N . ASP A 1 108 ? 17.209 15.005 2.271 1.00 58.88 108 ASP A N 1
ATOM 853 C CA . ASP A 1 108 ? 16.607 16.349 2.130 1.00 58.88 108 ASP A CA 1
ATOM 854 C C . ASP A 1 108 ? 15.751 16.502 0.854 1.00 58.88 108 ASP A C 1
ATOM 856 O O . ASP A 1 108 ? 15.140 17.541 0.592 1.00 58.88 108 ASP A O 1
ATOM 860 N N . ILE A 1 109 ? 15.687 15.453 0.035 1.00 63.12 109 ILE A N 1
ATOM 861 C CA . ILE A 1 109 ? 14.879 15.395 -1.171 1.00 63.12 109 ILE A CA 1
ATOM 862 C C . ILE A 1 109 ? 13.465 14.960 -0.787 1.00 63.12 109 ILE A C 1
ATOM 864 O O . ILE A 1 109 ? 13.218 13.809 -0.428 1.00 63.12 109 ILE A O 1
ATOM 868 N N . GLN A 1 110 ? 12.505 15.871 -0.952 1.00 68.50 110 GLN A N 1
ATOM 869 C CA . GLN A 1 110 ? 11.079 15.620 -0.743 1.00 68.50 110 GLN A CA 1
ATOM 870 C C . GLN A 1 110 ? 10.474 14.773 -1.883 1.00 68.50 110 GLN A C 1
ATOM 872 O O . GLN A 1 110 ? 9.537 15.187 -2.568 1.00 68.50 110 GLN A O 1
ATOM 877 N N . GLN A 1 111 ? 11.018 13.578 -2.105 1.00 83.69 111 GLN A N 1
ATOM 878 C CA . GLN A 1 111 ? 10.546 12.641 -3.116 1.00 83.69 111 GLN A CA 1
ATOM 879 C C . GLN A 1 111 ? 9.541 11.654 -2.521 1.00 83.69 111 GLN A C 1
ATOM 881 O O . GLN A 1 111 ? 9.707 11.141 -1.415 1.00 83.69 111 GLN A O 1
ATOM 886 N N . SER A 1 112 ? 8.478 11.408 -3.283 1.00 88.62 112 SER A N 1
ATOM 887 C CA . SER A 1 112 ? 7.440 10.435 -2.964 1.00 88.62 112 SER A CA 1
ATOM 888 C C . SER A 1 112 ? 7.672 9.159 -3.768 1.00 88.62 112 SER A C 1
ATOM 890 O O . SER A 1 112 ? 7.852 9.226 -4.983 1.00 88.62 112 SER A O 1
ATOM 892 N N . TYR A 1 113 ? 7.607 8.012 -3.100 1.00 92.25 113 TYR A N 1
ATOM 893 C CA . TYR A 1 113 ? 7.818 6.688 -3.677 1.00 92.25 113 TYR A CA 1
ATOM 894 C C . TYR A 1 113 ? 6.521 5.883 -3.664 1.00 92.25 113 TYR A C 1
ATOM 896 O O . TYR A 1 113 ? 5.788 5.883 -2.673 1.00 92.25 113 TYR A O 1
ATOM 904 N N . ALA A 1 114 ? 6.240 5.204 -4.772 1.00 93.00 114 ALA A N 1
ATO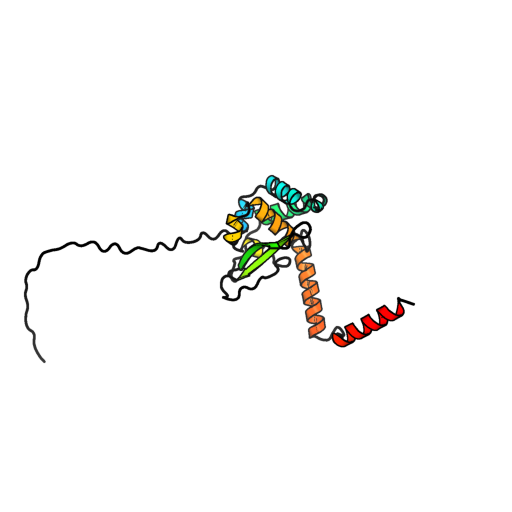M 905 C CA . ALA A 1 114 ? 5.145 4.248 -4.869 1.00 93.00 114 ALA A CA 1
ATOM 906 C C . ALA A 1 114 ? 5.505 2.975 -4.072 1.00 93.00 114 ALA A C 1
ATOM 908 O O . ALA A 1 114 ? 6.680 2.601 -4.013 1.00 93.00 114 ALA A O 1
ATOM 909 N N . LEU A 1 115 ? 4.531 2.348 -3.407 1.00 94.44 115 LEU A N 1
ATOM 910 C CA . LEU A 1 115 ? 4.773 1.278 -2.424 1.00 94.44 115 LEU A CA 1
ATOM 911 C C . LEU A 1 115 ? 4.095 -0.060 -2.780 1.00 94.44 115 LEU A C 1
ATOM 913 O O . LEU A 1 115 ? 4.305 -1.067 -2.100 1.00 94.44 115 LEU A O 1
ATOM 917 N N . GLU A 1 116 ? 3.289 -0.116 -3.838 1.00 92.81 116 GLU A N 1
ATOM 918 C CA . GLU A 1 116 ? 2.431 -1.246 -4.223 1.00 92.81 116 GLU A CA 1
ATOM 919 C C . GLU A 1 116 ? 3.192 -2.547 -4.544 1.00 92.81 116 GLU A C 1
ATOM 921 O O . GLU A 1 116 ? 2.626 -3.644 -4.506 1.00 92.81 116 GLU A O 1
ATOM 926 N N . TYR A 1 117 ? 4.491 -2.445 -4.835 1.00 92.06 117 TYR A N 1
ATOM 927 C CA . TYR A 1 117 ? 5.379 -3.583 -5.092 1.00 92.06 117 TYR A CA 1
ATOM 928 C C . TYR A 1 117 ? 6.335 -3.901 -3.941 1.00 92.06 117 TYR A C 1
ATOM 930 O O . TYR A 1 117 ? 7.062 -4.900 -4.003 1.00 92.06 117 TYR A O 1
ATOM 938 N N . THR A 1 118 ? 6.315 -3.097 -2.881 1.00 92.75 118 THR A N 1
ATOM 939 C CA . THR A 1 118 ? 7.151 -3.300 -1.703 1.00 92.75 118 THR A CA 1
ATOM 940 C C . THR A 1 118 ? 6.711 -4.563 -0.949 1.00 92.75 118 THR A C 1
ATOM 942 O O . THR A 1 118 ? 5.513 -4.786 -0.736 1.00 92.75 118 THR A O 1
ATOM 945 N N . PRO A 1 119 ? 7.650 -5.423 -0.513 1.00 93.94 119 PRO A N 1
ATOM 946 C CA . PRO A 1 119 ? 7.337 -6.562 0.339 1.00 93.94 119 PRO A CA 1
ATOM 947 C C . PRO A 1 119 ? 6.591 -6.157 1.615 1.00 93.94 119 PRO A C 1
ATOM 949 O O . PRO A 1 119 ? 6.970 -5.218 2.308 1.00 93.94 119 PRO A O 1
ATOM 952 N N . TRP A 1 120 ? 5.568 -6.918 1.995 1.00 96.19 120 TRP A N 1
ATOM 953 C CA . TRP A 1 120 ? 4.781 -6.653 3.199 1.00 96.19 120 TRP A CA 1
ATOM 954 C C . TRP A 1 120 ? 5.603 -6.579 4.501 1.00 96.19 120 TRP A C 1
ATOM 956 O O . TRP A 1 120 ? 5.291 -5.723 5.328 1.00 96.19 120 TRP A O 1
ATOM 966 N N . PRO A 1 121 ? 6.677 -7.374 4.712 1.00 96.12 121 PRO A N 1
ATOM 967 C CA . PRO A 1 121 ? 7.536 -7.188 5.881 1.00 96.12 121 PRO A CA 1
ATOM 968 C C . PRO A 1 121 ? 8.174 -5.795 5.955 1.00 96.12 121 PRO A C 1
ATOM 970 O O . PRO A 1 121 ? 8.354 -5.279 7.054 1.00 96.12 121 PRO A O 1
ATOM 973 N N . GLU A 1 122 ? 8.511 -5.189 4.814 1.00 95.81 122 GLU A N 1
ATOM 974 C CA . GLU A 1 122 ? 9.090 -3.839 4.749 1.00 95.81 122 GLU A CA 1
ATOM 975 C C . GLU A 1 122 ? 8.033 -2.775 5.034 1.00 95.81 122 GLU A C 1
ATOM 977 O O . GLU A 1 122 ? 8.270 -1.915 5.875 1.00 95.81 122 GLU A O 1
ATOM 982 N N . TRP A 1 123 ? 6.827 -2.913 4.465 1.00 96.81 123 TRP A N 1
ATOM 983 C CA . TRP A 1 123 ? 5.673 -2.071 4.816 1.00 96.81 123 TRP A CA 1
ATOM 984 C C . TRP A 1 123 ? 5.449 -1.988 6.326 1.00 96.81 123 TRP A C 1
ATOM 986 O O . TRP A 1 123 ? 5.265 -0.908 6.874 1.00 96.81 123 TRP A O 1
ATOM 996 N N . LEU A 1 124 ? 5.481 -3.134 7.011 1.00 97.69 124 LEU A N 1
ATOM 997 C CA . LEU A 1 124 ? 5.292 -3.207 8.461 1.00 97.69 124 LEU A CA 1
ATOM 998 C C . LEU A 1 124 ? 6.421 -2.526 9.249 1.00 97.69 124 LEU A C 1
ATOM 1000 O O . LEU A 1 124 ? 6.220 -2.170 10.410 1.00 97.69 124 LEU A O 1
ATOM 1004 N N . GLY A 1 125 ? 7.596 -2.374 8.642 1.00 96.69 125 GLY A N 1
ATOM 1005 C CA . GLY A 1 125 ? 8.734 -1.668 9.215 1.00 96.69 125 GLY A CA 1
ATOM 1006 C C . GLY A 1 125 ? 8.682 -0.156 9.052 1.00 96.69 125 GLY A C 1
ATOM 1007 O O . GLY A 1 125 ? 9.363 0.536 9.802 1.00 96.69 125 GLY A O 1
ATOM 1008 N N . TYR A 1 126 ? 7.906 0.365 8.103 1.00 96.50 126 TYR A N 1
ATOM 1009 C CA . TYR A 1 126 ? 7.850 1.800 7.848 1.00 96.50 126 TYR A CA 1
ATOM 1010 C C . TYR A 1 126 ? 7.161 2.564 8.974 1.00 96.50 126 TYR A C 1
ATOM 1012 O O . TYR A 1 126 ? 6.205 2.089 9.596 1.00 96.50 126 TYR A O 1
ATOM 1020 N N . GLU A 1 127 ? 7.649 3.779 9.211 1.00 95.69 127 GLU A N 1
ATOM 1021 C CA . GLU A 1 127 ? 7.012 4.730 10.117 1.00 95.69 127 GLU A CA 1
ATOM 1022 C C . GLU A 1 127 ? 5.741 5.280 9.466 1.00 95.69 127 GLU A C 1
ATOM 1024 O O . GLU A 1 127 ? 5.659 5.390 8.248 1.00 95.69 127 GLU A O 1
ATOM 1029 N N . VAL A 1 128 ? 4.740 5.662 10.249 1.00 96.81 128 VAL A N 1
ATOM 1030 C CA . VAL A 1 128 ? 3.592 6.420 9.747 1.00 96.81 128 VAL A CA 1
ATOM 1031 C C . VAL A 1 128 ? 3.826 7.890 10.051 1.00 96.81 128 VAL A C 1
ATOM 1033 O O . VAL A 1 128 ? 4.037 8.272 11.201 1.00 96.81 128 VAL A O 1
ATOM 1036 N N . ALA A 1 129 ? 3.787 8.736 9.021 1.00 94.88 129 ALA A N 1
ATOM 1037 C CA . ALA A 1 129 ? 4.082 10.150 9.184 1.00 94.88 129 ALA A CA 1
ATOM 1038 C C . ALA A 1 129 ? 3.125 10.811 10.190 1.00 94.88 129 ALA A C 1
ATOM 1040 O O . ALA A 1 129 ? 1.907 10.623 10.150 1.00 94.88 129 ALA A O 1
ATOM 1041 N N . GLN A 1 130 ? 3.656 11.681 11.053 1.00 93.38 130 GLN A N 1
ATOM 1042 C CA . GLN A 1 130 ? 2.860 12.332 12.099 1.00 93.38 130 GLN A CA 1
ATOM 1043 C C . GLN A 1 130 ? 1.681 13.150 11.545 1.00 93.38 130 GLN A C 1
ATOM 1045 O O . GLN A 1 130 ? 0.646 13.292 12.198 1.00 93.38 130 GLN A O 1
ATOM 1050 N N . SER A 1 131 ? 1.823 13.703 10.338 1.00 93.19 131 SER A N 1
ATOM 1051 C CA . SER A 1 131 ? 0.755 14.429 9.644 1.00 93.19 131 SER A CA 1
ATOM 1052 C C . SER A 1 131 ? -0.437 13.538 9.280 1.00 93.19 131 SER A C 1
ATOM 1054 O O . SER A 1 131 ? -1.553 14.049 9.195 1.00 93.19 131 SER A O 1
ATOM 1056 N N . VAL A 1 132 ? -0.211 12.233 9.105 1.00 96.81 132 VAL A N 1
ATOM 1057 C CA . VAL A 1 132 ? -1.241 11.212 8.884 1.00 96.81 132 VAL A CA 1
ATOM 1058 C C . VAL A 1 132 ? -1.891 10.836 10.210 1.00 96.81 132 VAL A C 1
ATOM 1060 O O . VAL A 1 132 ? -3.109 10.932 10.329 1.00 96.81 132 VAL A O 1
ATOM 1063 N N . LEU A 1 133 ? -1.084 10.519 11.230 1.00 96.94 133 LEU A N 1
ATOM 1064 C CA . LEU A 1 133 ? -1.564 10.141 12.570 1.00 96.94 133 LEU A CA 1
ATOM 1065 C C . LEU A 1 133 ? -2.458 11.210 13.218 1.00 96.94 133 LEU A C 1
ATOM 1067 O O . LEU A 1 133 ? -3.329 10.893 14.017 1.00 96.94 133 LEU A O 1
ATOM 1071 N N . LYS A 1 134 ? -2.247 12.488 12.881 1.00 96.06 134 LYS A N 1
ATOM 1072 C CA . LYS A 1 134 ? -3.067 13.610 13.366 1.00 96.06 134 LYS A CA 1
ATOM 1073 C C . LYS A 1 134 ? -4.425 13.745 12.668 1.00 96.06 134 LYS A C 1
ATOM 1075 O O . LYS A 1 134 ? -5.266 14.486 13.162 1.00 96.06 134 LYS A O 1
ATOM 1080 N N . LYS A 1 135 ? -4.606 13.136 11.494 1.00 97.12 135 LYS A N 1
ATOM 1081 C CA . LYS A 1 135 ? -5.765 13.374 10.616 1.00 97.12 135 LYS A CA 1
ATOM 1082 C C . LYS A 1 135 ? -6.646 12.153 10.422 1.00 97.12 135 LYS A C 1
ATOM 1084 O O . LYS A 1 135 ? -7.821 12.328 10.127 1.00 97.12 135 LYS A O 1
ATOM 1089 N N . LEU A 1 136 ? -6.075 10.958 10.519 1.00 97.94 136 LEU A N 1
ATOM 1090 C CA . LEU A 1 136 ? -6.756 9.705 10.225 1.00 97.94 136 LEU A CA 1
ATOM 1091 C C . LEU A 1 136 ? -6.731 8.790 11.443 1.00 97.94 136 LEU A C 1
ATOM 1093 O O . LEU A 1 136 ? -5.740 8.732 12.174 1.00 97.94 136 LEU A O 1
ATOM 1097 N N . SER A 1 137 ? -7.819 8.047 11.623 1.00 98.31 137 SER A N 1
ATOM 1098 C CA . SER A 1 137 ? -7.871 6.943 12.581 1.00 98.31 137 SER A CA 1
ATOM 1099 C C . SER A 1 137 ? -6.942 5.797 12.162 1.00 98.31 137 SER A C 1
ATOM 1101 O O . SER A 1 137 ? -6.539 5.684 11.000 1.00 98.31 137 SER A O 1
ATOM 1103 N N . LYS A 1 138 ? -6.607 4.909 13.103 1.00 98.56 138 LYS A N 1
ATOM 1104 C CA . LYS A 1 138 ? -5.752 3.742 12.827 1.00 98.56 138 LYS A CA 1
ATOM 1105 C C . LYS A 1 138 ? -6.403 2.818 11.794 1.00 98.56 138 LYS A C 1
ATOM 1107 O O . LYS A 1 138 ? -5.722 2.302 10.913 1.00 98.56 138 LYS A O 1
ATOM 1112 N N . GLU A 1 139 ? -7.720 2.682 11.867 1.00 98.69 139 GLU A N 1
ATOM 1113 C CA . GLU A 1 139 ? -8.548 1.874 10.984 1.00 98.69 139 GLU A CA 1
ATOM 1114 C C . GLU A 1 139 ? -8.564 2.430 9.557 1.00 98.69 139 GLU A C 1
ATOM 1116 O O . GLU A 1 139 ? -8.439 1.668 8.601 1.00 98.69 139 GLU A O 1
ATOM 1121 N N . GLU A 1 140 ? -8.656 3.755 9.396 1.00 98.62 140 GLU A N 1
ATOM 1122 C CA . GLU A 1 140 ? -8.552 4.410 8.085 1.00 98.62 140 GLU A CA 1
ATOM 1123 C C . GLU A 1 140 ? -7.150 4.278 7.494 1.00 98.62 140 GLU A C 1
ATOM 1125 O O . GLU A 1 140 ? -7.010 3.974 6.310 1.00 98.62 140 GLU A O 1
ATOM 1130 N N . ILE A 1 141 ? -6.107 4.446 8.314 1.00 98.75 141 ILE A N 1
ATOM 1131 C CA . ILE A 1 141 ? -4.719 4.231 7.886 1.00 98.75 141 ILE A CA 1
ATOM 1132 C C . ILE A 1 141 ? -4.546 2.789 7.401 1.00 98.75 141 ILE A C 1
ATOM 1134 O O . ILE A 1 141 ? -4.050 2.568 6.298 1.00 98.75 141 ILE A O 1
ATOM 1138 N N . ALA A 1 142 ? -4.998 1.807 8.185 1.00 98.75 142 ALA A N 1
ATOM 1139 C CA . ALA A 1 142 ? -4.957 0.402 7.803 1.00 98.75 142 ALA A CA 1
ATOM 1140 C C . ALA A 1 142 ? -5.742 0.137 6.510 1.00 98.75 142 ALA A C 1
ATOM 1142 O O . ALA A 1 142 ? -5.233 -0.560 5.637 1.00 98.75 142 ALA A O 1
ATOM 1143 N N . ALA A 1 143 ? -6.934 0.716 6.346 1.00 98.62 143 ALA A N 1
ATOM 1144 C CA . ALA A 1 143 ? -7.749 0.561 5.144 1.00 98.62 143 ALA A CA 1
ATOM 1145 C C . ALA A 1 143 ? -7.050 1.102 3.885 1.00 98.62 143 ALA A C 1
ATOM 1147 O O . ALA A 1 143 ? -6.970 0.397 2.880 1.00 98.62 143 ALA A O 1
ATOM 1148 N N . HIS A 1 144 ? -6.502 2.319 3.944 1.00 98.62 144 HIS A N 1
ATOM 1149 C CA . HIS A 1 144 ? -5.747 2.910 2.836 1.00 98.62 144 HIS A CA 1
ATOM 1150 C C . HIS A 1 144 ? -4.513 2.078 2.477 1.00 98.62 144 HIS A C 1
ATOM 1152 O O . HIS A 1 144 ? -4.300 1.762 1.308 1.00 98.62 144 HIS A O 1
ATOM 1158 N N . CYS A 1 145 ? -3.725 1.674 3.477 1.00 98.50 145 CYS A N 1
ATOM 1159 C CA . CYS A 1 145 ? -2.541 0.854 3.246 1.00 98.50 145 CYS A CA 1
ATOM 1160 C C . CYS A 1 145 ? -2.905 -0.523 2.681 1.00 98.50 145 CYS A C 1
ATOM 1162 O O . CYS A 1 145 ? -2.269 -0.973 1.739 1.00 98.50 145 CYS A O 1
ATOM 1164 N N . LEU A 1 146 ? -3.945 -1.188 3.193 1.00 98.31 146 LEU A N 1
ATOM 1165 C CA . LEU A 1 146 ? -4.412 -2.465 2.649 1.00 98.31 146 LEU A CA 1
ATOM 1166 C C . LEU A 1 146 ? -4.855 -2.334 1.191 1.00 98.31 146 LEU A C 1
ATOM 1168 O O . LEU A 1 146 ? -4.539 -3.204 0.379 1.00 98.31 146 LEU A O 1
ATOM 1172 N N . TRP A 1 147 ? -5.578 -1.265 0.853 1.00 97.75 147 TRP A N 1
ATOM 1173 C CA . TRP A 1 147 ? -5.980 -0.986 -0.523 1.00 97.75 147 TRP A CA 1
ATOM 1174 C C . TRP A 1 147 ? -4.757 -0.854 -1.442 1.00 97.75 147 TRP A C 1
ATOM 1176 O O . TRP A 1 147 ? -4.673 -1.569 -2.440 1.00 97.75 147 TRP A O 1
ATOM 1186 N N . GLU A 1 148 ? -3.759 -0.063 -1.043 1.00 97.12 148 GLU A N 1
ATOM 1187 C CA . GLU A 1 148 ? -2.512 0.120 -1.797 1.00 97.12 148 GLU A CA 1
ATOM 1188 C C . GLU A 1 148 ? -1.705 -1.189 -1.920 1.00 97.12 148 GLU A C 1
ATOM 1190 O O . GLU A 1 148 ? -1.344 -1.625 -3.013 1.00 97.12 148 GLU A O 1
ATOM 1195 N N . MET A 1 149 ? -1.491 -1.891 -0.801 1.00 95.44 149 MET A N 1
ATOM 1196 C CA . MET A 1 149 ? -0.727 -3.146 -0.722 1.00 95.44 149 MET A CA 1
ATOM 1197 C C . MET A 1 149 ? -1.321 -4.279 -1.565 1.00 95.44 149 MET A C 1
ATOM 1199 O O . MET A 1 149 ? -0.631 -5.256 -1.862 1.00 95.44 149 MET A O 1
ATOM 1203 N N . THR A 1 150 ? -2.607 -4.188 -1.909 1.00 95.50 150 THR A N 1
ATOM 1204 C CA . THR A 1 150 ? -3.335 -5.213 -2.666 1.00 95.50 150 THR A CA 1
ATOM 1205 C C . THR A 1 150 ? -3.614 -4.811 -4.110 1.00 95.50 150 THR A C 1
ATOM 1207 O O . THR A 1 150 ? -4.186 -5.616 -4.848 1.00 95.50 150 THR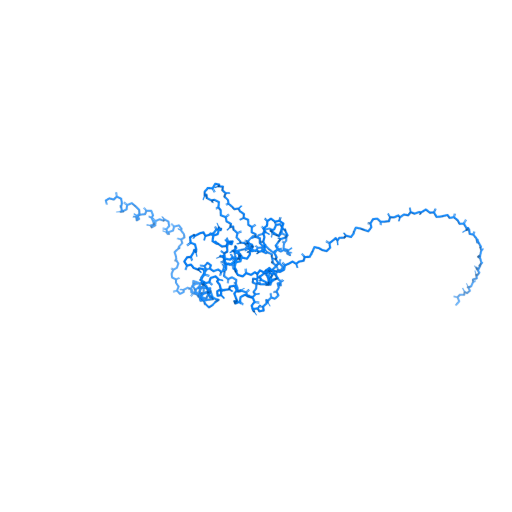 A O 1
ATOM 1210 N N . PHE A 1 151 ? -3.119 -3.653 -4.567 1.00 92.06 151 PHE A N 1
ATOM 1211 C CA . PHE A 1 151 ? -3.220 -3.203 -5.960 1.00 92.06 151 PHE A CA 1
ATOM 1212 C C . PHE A 1 151 ? -2.701 -4.259 -6.953 1.00 92.06 151 PHE A C 1
ATOM 1214 O O . PHE A 1 151 ? -3.315 -4.561 -7.981 1.00 92.06 151 PHE A O 1
ATOM 1221 N N . ALA A 1 152 ? -1.584 -4.905 -6.606 1.00 87.81 152 ALA A N 1
ATOM 1222 C CA . ALA A 1 152 ? -0.982 -5.979 -7.390 1.00 87.81 152 ALA A CA 1
ATOM 1223 C C . ALA A 1 152 ? -1.555 -7.389 -7.101 1.00 87.81 152 ALA A C 1
ATOM 1225 O O . ALA A 1 152 ? -1.181 -8.371 -7.757 1.00 87.81 152 ALA A O 1
ATOM 1226 N N . GLY A 1 153 ? -2.490 -7.492 -6.155 1.00 93.19 153 GLY A N 1
ATOM 1227 C CA . GLY A 1 153 ? -3.194 -8.704 -5.744 1.00 93.19 153 GLY A CA 1
ATOM 1228 C C . GLY A 1 153 ? -3.053 -9.030 -4.251 1.00 93.19 153 GLY A C 1
ATOM 1229 O O . GLY A 1 153 ? -2.120 -8.614 -3.580 1.00 93.19 153 GLY A O 1
ATOM 1230 N N . PHE A 1 154 ? -3.951 -9.878 -3.747 1.00 95.62 154 PHE A N 1
ATOM 1231 C CA . PHE A 1 154 ? -4.101 -10.213 -2.318 1.00 95.62 154 PHE A CA 1
ATOM 1232 C C . PHE A 1 154 ? -3.084 -11.217 -1.744 1.00 95.62 154 PHE A C 1
ATOM 1234 O O . PHE A 1 154 ? -3.312 -11.807 -0.697 1.00 95.62 154 PHE A O 1
ATOM 1241 N N . THR A 1 155 ? -1.964 -11.471 -2.425 1.00 93.75 155 THR A N 1
ATOM 1242 C CA . THR A 1 155 ? -0.929 -12.382 -1.898 1.00 93.75 155 THR A CA 1
ATOM 1243 C C . THR A 1 155 ? 0.454 -11.840 -2.222 1.00 93.75 155 THR A C 1
ATOM 1245 O O . THR A 1 155 ? 0.709 -11.467 -3.371 1.00 93.75 155 THR A O 1
ATOM 1248 N N . GLN A 1 156 ? 1.384 -11.922 -1.269 1.00 88.44 156 GLN A N 1
ATOM 1249 C CA . GLN A 1 156 ? 2.794 -11.583 -1.492 1.00 88.44 156 GLN A CA 1
ATOM 1250 C C . GLN A 1 156 ? 3.386 -12.325 -2.703 1.00 88.44 156 GLN A C 1
ATOM 1252 O O . GLN A 1 156 ? 4.207 -11.778 -3.439 1.00 88.44 156 GLN A O 1
ATOM 1257 N N . GLY A 1 157 ? 2.957 -13.572 -2.940 1.00 89.75 157 GLY A N 1
ATOM 1258 C CA . GLY A 1 157 ? 3.381 -14.368 -4.092 1.00 89.75 157 GLY A CA 1
ATOM 1259 C C . GLY A 1 157 ? 2.955 -13.771 -5.438 1.00 89.75 157 GLY A C 1
ATOM 1260 O O . GLY A 1 157 ? 3.762 -13.749 -6.366 1.00 89.75 157 GLY A O 1
ATOM 1261 N N . LYS A 1 158 ? 1.724 -13.251 -5.553 1.00 88.56 158 LYS A N 1
ATOM 1262 C CA . LYS A 1 158 ? 1.256 -12.546 -6.763 1.00 88.56 158 LYS A CA 1
ATOM 1263 C C . LYS A 1 158 ? 2.050 -11.261 -7.000 1.00 88.56 158 LYS A C 1
ATOM 1265 O O . LYS A 1 158 ? 2.519 -11.058 -8.117 1.00 88.56 158 LYS A O 1
ATOM 1270 N N . ILE A 1 159 ? 2.263 -10.464 -5.951 1.00 88.25 159 ILE A N 1
ATOM 1271 C CA . ILE A 1 159 ? 3.050 -9.222 -6.016 1.00 88.25 159 ILE A CA 1
ATOM 1272 C C . ILE A 1 159 ? 4.474 -9.533 -6.496 1.00 88.25 159 ILE A C 1
ATOM 1274 O O . ILE A 1 159 ? 4.926 -8.990 -7.502 1.00 88.25 159 ILE A O 1
ATOM 1278 N N . ARG A 1 160 ? 5.144 -10.511 -5.869 1.00 89.94 160 ARG A N 1
ATOM 1279 C CA . ARG A 1 160 ? 6.496 -10.950 -6.252 1.00 89.94 160 ARG A CA 1
ATOM 1280 C C . ARG A 1 160 ? 6.573 -11.426 -7.704 1.00 89.94 160 ARG A C 1
ATOM 1282 O O . ARG A 1 160 ? 7.537 -11.106 -8.391 1.00 89.94 160 ARG A O 1
ATOM 1289 N N . ARG A 1 161 ? 5.576 -12.175 -8.191 1.00 91.00 161 ARG A N 1
ATOM 1290 C CA . ARG A 1 161 ? 5.540 -12.617 -9.597 1.00 91.00 161 ARG A CA 1
ATOM 1291 C C . ARG A 1 161 ? 5.477 -11.439 -10.569 1.00 91.00 161 ARG A C 1
ATOM 1293 O O . ARG A 1 161 ? 6.193 -11.470 -11.563 1.00 91.00 161 ARG A O 1
ATOM 1300 N N . ARG A 1 162 ? 4.679 -10.405 -10.273 1.00 89.38 162 ARG A N 1
ATOM 1301 C CA . ARG A 1 162 ? 4.619 -9.190 -11.104 1.00 89.38 162 ARG A CA 1
ATOM 1302 C C . ARG A 1 162 ? 5.956 -8.453 -11.121 1.00 89.38 162 ARG A C 1
ATOM 1304 O O . ARG A 1 162 ? 6.463 -8.161 -12.197 1.00 89.38 162 ARG A O 1
ATOM 1311 N N . VAL A 1 163 ? 6.570 -8.249 -9.955 1.00 90.25 163 VAL A N 1
ATOM 1312 C CA . VAL A 1 163 ? 7.895 -7.609 -9.853 1.00 90.25 163 VAL A CA 1
ATOM 1313 C C . VAL A 1 163 ? 8.956 -8.392 -10.625 1.00 90.25 163 VAL A C 1
ATOM 1315 O O . VAL A 1 163 ? 9.745 -7.806 -11.359 1.00 90.25 163 VAL A O 1
ATOM 1318 N N . ASN A 1 164 ? 8.967 -9.721 -10.511 1.00 92.88 164 ASN A N 1
ATOM 1319 C CA . ASN A 1 164 ? 9.920 -10.556 -11.240 1.00 92.88 164 ASN A CA 1
ATOM 1320 C C . ASN A 1 164 ? 9.701 -10.504 -12.758 1.00 92.88 164 ASN A C 1
ATOM 1322 O O . ASN A 1 164 ? 10.678 -10.507 -13.503 1.00 92.88 164 ASN A O 1
ATOM 1326 N N . ALA A 1 165 ? 8.449 -10.432 -13.219 1.00 92.50 165 ALA A N 1
ATOM 1327 C CA . ALA A 1 165 ? 8.147 -10.252 -14.636 1.00 92.50 165 ALA A CA 1
ATOM 1328 C C . ALA A 1 165 ? 8.679 -8.906 -15.156 1.00 92.50 165 ALA A C 1
ATOM 1330 O O . ALA A 1 165 ? 9.340 -8.886 -16.190 1.00 92.50 165 ALA A O 1
ATOM 1331 N N . LEU A 1 166 ? 8.484 -7.817 -14.401 1.00 91.88 166 LEU A N 1
ATOM 1332 C CA . LEU A 1 166 ? 9.027 -6.495 -14.739 1.00 91.88 166 LEU A CA 1
ATOM 1333 C C . LEU A 1 166 ? 10.560 -6.508 -14.791 1.00 91.88 166 LEU A C 1
ATOM 1335 O O . LEU A 1 166 ? 11.149 -6.061 -15.769 1.00 91.88 166 LEU A O 1
ATOM 1339 N N . LYS A 1 167 ? 11.217 -7.088 -13.779 1.00 93.38 167 LYS A N 1
ATOM 1340 C CA . LYS A 1 167 ? 12.683 -7.227 -13.752 1.00 93.38 167 LYS A CA 1
ATOM 1341 C C . LYS A 1 167 ? 13.210 -8.024 -14.940 1.00 93.38 167 LYS A C 1
ATOM 1343 O O . LYS A 1 167 ? 14.232 -7.664 -15.511 1.00 93.38 167 LYS A O 1
ATOM 1348 N N . LYS A 1 168 ? 12.510 -9.096 -15.324 1.00 94.56 168 LYS A N 1
ATOM 1349 C CA . LYS A 1 168 ? 12.867 -9.880 -16.507 1.00 94.56 168 LYS A CA 1
ATOM 1350 C C . LYS A 1 168 ? 12.760 -9.038 -17.780 1.00 94.56 168 LYS A C 1
ATOM 1352 O O . LYS A 1 168 ? 13.684 -9.062 -18.577 1.00 94.56 168 LYS A O 1
ATOM 1357 N N . GLN A 1 169 ? 11.678 -8.279 -17.949 1.00 93.06 169 GLN A N 1
ATOM 1358 C CA . GLN A 1 169 ? 11.499 -7.408 -19.116 1.00 93.06 169 GLN A CA 1
ATOM 1359 C C . GLN A 1 169 ? 12.592 -6.341 -19.216 1.00 93.06 169 GLN A C 1
ATOM 1361 O O . GLN A 1 169 ? 13.113 -6.121 -20.302 1.00 93.06 169 GLN A O 1
ATOM 1366 N N . ILE A 1 170 ? 12.966 -5.721 -18.092 1.00 93.12 170 ILE A N 1
ATOM 1367 C CA . ILE A 1 170 ? 14.083 -4.766 -18.036 1.00 93.12 170 ILE A CA 1
ATOM 1368 C C . ILE A 1 170 ? 15.372 -5.441 -18.512 1.00 93.12 170 ILE A C 1
ATOM 1370 O O . ILE A 1 170 ? 16.010 -4.956 -19.440 1.00 93.12 170 ILE A O 1
ATOM 1374 N N . LYS A 1 171 ? 15.691 -6.611 -17.950 1.00 94.94 171 LYS A N 1
ATOM 1375 C CA . LYS A 1 171 ? 16.875 -7.384 -18.326 1.00 94.94 171 LYS A CA 1
ATOM 1376 C C . LYS A 1 171 ? 16.876 -7.771 -19.811 1.00 94.94 171 LYS A C 1
ATOM 1378 O O . LYS A 1 171 ? 17.895 -7.645 -20.477 1.00 94.94 171 LYS A O 1
ATOM 1383 N N . ASP A 1 172 ? 15.739 -8.213 -20.344 1.00 94.50 172 ASP A N 1
ATOM 1384 C CA . ASP A 1 172 ? 15.623 -8.579 -21.757 1.00 94.50 172 ASP A CA 1
ATOM 1385 C C . ASP A 1 172 ? 15.824 -7.357 -22.682 1.00 94.50 172 ASP A C 1
ATOM 1387 O O . ASP A 1 172 ? 16.348 -7.514 -23.784 1.00 94.50 172 ASP A O 1
ATOM 1391 N N . VAL A 1 173 ? 15.459 -6.143 -22.248 1.00 93.50 173 VAL A N 1
ATOM 1392 C CA . VAL A 1 173 ? 15.758 -4.893 -22.973 1.00 93.50 173 VAL A CA 1
ATOM 1393 C C . VAL A 1 173 ? 17.247 -4.548 -22.897 1.00 93.50 173 VAL A C 1
ATOM 1395 O O . VAL A 1 173 ? 17.853 -4.276 -23.929 1.00 93.50 173 VAL A O 1
ATOM 1398 N N . GLU A 1 174 ? 17.841 -4.585 -21.703 1.00 92.88 174 GLU A N 1
ATOM 1399 C CA . GLU A 1 174 ? 19.265 -4.281 -21.481 1.00 92.88 174 GLU A CA 1
ATOM 1400 C C . GLU A 1 174 ? 20.189 -5.235 -22.251 1.00 92.88 174 GLU A C 1
ATOM 1402 O O . GLU A 1 174 ? 21.201 -4.817 -22.806 1.00 92.88 174 GLU A O 1
ATOM 1407 N N . GLU A 1 175 ? 19.817 -6.513 -22.337 1.00 95.81 175 GLU A N 1
ATOM 1408 C CA . GLU A 1 175 ? 20.563 -7.546 -23.064 1.00 95.81 175 GLU A CA 1
ATOM 1409 C C . GLU A 1 175 ? 20.204 -7.612 -24.560 1.00 95.81 175 GLU A C 1
ATOM 1411 O O . GLU A 1 175 ? 20.651 -8.518 -25.263 1.00 95.81 175 GLU A O 1
ATOM 1416 N N . GLY A 1 176 ? 19.370 -6.693 -25.063 1.00 92.38 176 GLY A N 1
ATOM 1417 C CA . GLY A 1 176 ? 18.995 -6.629 -26.479 1.00 92.38 176 GLY A CA 1
ATOM 1418 C C . GLY A 1 176 ? 18.161 -7.819 -26.974 1.00 92.38 176 GLY A C 1
ATOM 1419 O O . GLY A 1 176 ? 18.051 -8.036 -28.179 1.00 92.38 176 GLY A O 1
ATOM 1420 N N . ARG A 1 177 ? 17.549 -8.596 -26.069 1.00 93.62 177 ARG A N 1
ATOM 1421 C CA . ARG A 1 177 ? 16.658 -9.720 -26.415 1.00 93.62 177 ARG A CA 1
ATOM 1422 C C . ARG A 1 177 ? 15.292 -9.268 -26.921 1.00 93.62 177 ARG A C 1
ATOM 1424 O O . ARG A 1 177 ? 14.544 -10.078 -27.467 1.00 93.62 177 ARG A O 1
ATOM 1431 N N . VAL A 1 178 ? 14.950 -7.995 -26.733 1.00 91.31 178 VAL A N 1
ATOM 1432 C CA . VAL A 1 178 ? 13.720 -7.390 -27.250 1.00 91.31 178 VAL A CA 1
ATOM 1433 C C . VAL A 1 178 ? 14.077 -6.209 -28.136 1.00 91.31 178 VAL A C 1
ATOM 1435 O O . VAL A 1 178 ? 14.860 -5.345 -27.750 1.00 91.31 178 VAL A O 1
ATOM 1438 N N . LYS A 1 179 ? 13.460 -6.139 -29.318 1.00 89.50 179 LYS A N 1
ATOM 1439 C CA . LYS A 1 179 ? 13.581 -4.970 -30.186 1.00 89.50 179 LYS A CA 1
ATOM 1440 C C . LYS A 1 179 ? 12.795 -3.809 -29.580 1.00 89.50 179 LYS A C 1
ATOM 1442 O O . LYS A 1 179 ? 11.569 -3.867 -29.495 1.00 89.50 179 LYS A O 1
ATOM 1447 N N . THR A 1 180 ? 13.497 -2.760 -29.176 1.00 89.50 180 THR A N 1
ATOM 1448 C CA . THR A 1 180 ? 12.889 -1.482 -28.804 1.00 89.50 180 THR A CA 1
ATOM 1449 C C . THR A 1 180 ? 12.762 -0.592 -30.040 1.00 89.50 180 THR A C 1
ATOM 1451 O O . THR A 1 180 ? 13.472 -0.770 -31.030 1.00 89.50 180 THR A O 1
ATOM 1454 N N . ILE A 1 181 ? 11.815 0.342 -30.004 1.00 91.06 181 ILE A N 1
ATOM 1455 C CA . ILE A 1 181 ? 11.672 1.391 -31.016 1.00 91.06 181 ILE A CA 1
ATOM 1456 C C . ILE A 1 181 ? 11.723 2.754 -30.318 1.00 91.06 181 ILE A C 1
ATOM 1458 O O . ILE A 1 181 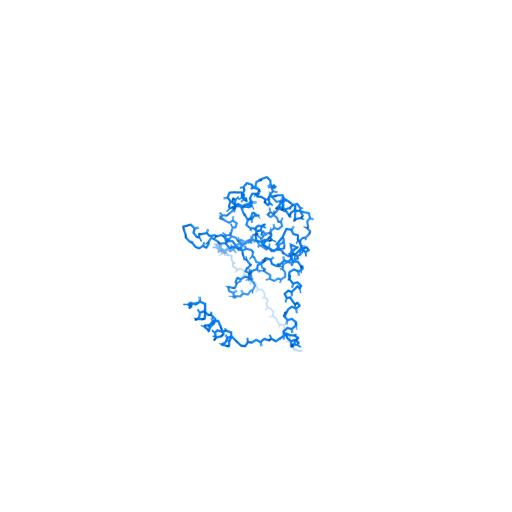? 11.126 2.901 -29.245 1.00 91.06 181 ILE A O 1
ATOM 1462 N N . PRO A 1 182 ? 12.432 3.745 -30.881 1.00 92.69 182 PRO A N 1
ATOM 1463 C CA . PRO A 1 182 ? 12.477 5.094 -30.335 1.00 92.69 182 PRO A CA 1
ATOM 1464 C C . PRO A 1 182 ? 11.086 5.724 -30.187 1.00 92.69 182 PRO A C 1
ATOM 1466 O O . PRO A 1 182 ? 10.182 5.501 -30.995 1.00 92.69 182 PRO A O 1
ATOM 1469 N N . HIS A 1 183 ? 10.911 6.557 -29.159 1.00 90.69 183 HIS A N 1
ATOM 1470 C CA . HIS A 1 183 ? 9.623 7.189 -28.855 1.00 90.69 183 HIS A CA 1
ATOM 1471 C C . HIS A 1 183 ? 9.042 7.980 -30.044 1.00 90.69 183 HIS A C 1
ATOM 1473 O O . HIS A 1 183 ? 7.850 7.888 -30.330 1.00 90.69 183 HIS A O 1
ATOM 1479 N N . ASN A 1 184 ? 9.875 8.732 -30.765 1.00 94.56 184 ASN A N 1
ATOM 1480 C CA . ASN A 1 184 ? 9.473 9.492 -31.952 1.00 94.56 184 ASN A CA 1
ATOM 1481 C C . ASN A 1 184 ? 8.909 8.591 -33.065 1.00 94.56 184 ASN A C 1
ATOM 1483 O O . ASN A 1 184 ? 7.901 8.947 -33.677 1.00 94.56 184 ASN A O 1
ATOM 1487 N N . GLU A 1 185 ? 9.502 7.416 -33.286 1.00 94.19 185 GLU A N 1
ATOM 1488 C CA . GLU A 1 185 ? 9.015 6.441 -34.269 1.00 94.19 185 GLU A CA 1
ATOM 1489 C C . GLU A 1 185 ? 7.672 5.833 -33.847 1.00 94.19 185 GLU A C 1
ATOM 1491 O O . GLU A 1 185 ? 6.747 5.758 -34.658 1.00 94.19 185 GLU A O 1
ATOM 1496 N N . VAL A 1 186 ? 7.511 5.488 -32.561 1.00 92.88 186 VAL A N 1
ATOM 1497 C CA . VAL A 1 186 ? 6.217 5.040 -32.003 1.00 92.88 186 VAL A CA 1
ATOM 1498 C C . VAL A 1 186 ? 5.125 6.068 -32.302 1.00 92.88 186 VAL A C 1
ATOM 1500 O O . VAL A 1 186 ? 4.046 5.721 -32.787 1.00 92.88 186 VAL A O 1
ATOM 1503 N N . MET A 1 187 ? 5.400 7.346 -32.031 1.00 95.00 187 MET A N 1
ATOM 1504 C CA . MET A 1 187 ? 4.422 8.419 -32.207 1.00 95.00 187 MET A CA 1
ATOM 1505 C C . MET A 1 187 ? 4.059 8.654 -33.677 1.00 95.00 187 MET A C 1
ATOM 1507 O O . MET A 1 187 ? 2.901 8.966 -33.966 1.00 95.00 187 MET A O 1
ATOM 1511 N N . ALA A 1 188 ? 5.002 8.484 -34.607 1.00 93.81 188 ALA A N 1
ATOM 1512 C CA . ALA A 1 188 ? 4.721 8.544 -36.041 1.00 93.81 188 ALA A CA 1
ATOM 1513 C C . ALA A 1 188 ? 3.770 7.411 -36.473 1.00 93.81 188 ALA A C 1
ATOM 1515 O O . ALA A 1 188 ? 2.715 7.682 -37.051 1.00 93.81 188 ALA A O 1
ATOM 1516 N N . LEU A 1 189 ? 4.066 6.167 -36.078 1.00 92.50 189 LEU A N 1
ATOM 1517 C CA . LEU A 1 189 ? 3.244 4.990 -36.395 1.00 92.50 189 LEU A CA 1
ATOM 1518 C C . LEU A 1 189 ? 1.814 5.098 -35.846 1.00 92.50 189 LEU A C 1
ATOM 1520 O O . LEU A 1 189 ? 0.847 4.708 -36.506 1.00 92.50 189 LEU A O 1
ATOM 1524 N N . LEU A 1 190 ? 1.654 5.633 -34.631 1.00 92.62 190 LEU A N 1
ATOM 1525 C CA . LEU A 1 190 ? 0.334 5.835 -34.029 1.00 92.62 190 LEU A CA 1
ATOM 1526 C C . LEU A 1 190 ? -0.490 6.889 -34.785 1.00 92.62 190 LEU A C 1
ATOM 1528 O O . LEU A 1 190 ? -1.691 6.690 -34.976 1.00 92.62 190 LEU A O 1
ATOM 1532 N N . LYS A 1 191 ? 0.143 7.975 -35.254 1.00 90.31 191 LYS A N 1
ATOM 1533 C CA . LYS A 1 191 ? -0.517 9.016 -36.064 1.00 90.31 191 LYS A CA 1
ATOM 1534 C C . LYS A 1 191 ? -0.961 8.502 -37.434 1.00 90.31 191 LYS A C 1
ATOM 1536 O O . LYS A 1 191 ? -1.991 8.932 -37.940 1.00 90.31 191 LYS A O 1
ATOM 1541 N N . GLU A 1 192 ? -0.207 7.599 -38.049 1.00 89.19 192 GLU A N 1
ATOM 1542 C CA . GLU A 1 192 ? -0.602 6.986 -39.323 1.00 89.19 192 GLU A CA 1
ATOM 1543 C C . GLU A 1 192 ? -1.782 6.024 -39.145 1.00 89.19 192 GLU A C 1
ATOM 1545 O O . GLU A 1 192 ? -2.752 6.083 -39.904 1.00 89.19 192 GLU A O 1
ATOM 1550 N N . LYS A 1 193 ? -1.765 5.201 -38.088 1.00 84.12 193 LYS A N 1
ATOM 1551 C CA . LYS A 1 193 ? -2.873 4.285 -37.768 1.00 84.12 193 LYS A CA 1
ATOM 1552 C C . LYS A 1 193 ? -4.171 4.994 -37.380 1.00 84.12 193 LYS A C 1
ATOM 1554 O O . LYS A 1 193 ? -5.246 4.450 -37.623 1.00 84.12 193 LYS A O 1
ATOM 1559 N N . SER A 1 194 ? -4.107 6.176 -36.765 1.00 79.00 194 SER A N 1
ATOM 1560 C CA . SER A 1 194 ? -5.317 6.951 -36.464 1.00 79.00 194 SER A CA 1
ATOM 1561 C C . SER A 1 194 ? -5.937 7.566 -37.722 1.00 79.00 194 SER A C 1
ATOM 1563 O O . SER A 1 194 ? -7.158 7.644 -37.813 1.00 79.00 194 SER A O 1
ATOM 1565 N N . LYS A 1 195 ? -5.121 7.919 -38.726 1.00 76.50 195 LYS A N 1
ATOM 1566 C CA . LYS A 1 195 ? -5.591 8.404 -40.035 1.00 76.50 195 LYS A CA 1
ATOM 1567 C C . LYS A 1 195 ? -6.218 7.304 -40.895 1.00 76.50 195 LYS A C 1
ATOM 1569 O O . LYS A 1 195 ? -7.149 7.591 -41.639 1.00 76.50 195 LYS A O 1
ATOM 1574 N N . SER A 1 196 ? -5.738 6.062 -40.803 1.00 66.12 196 SER A N 1
ATOM 1575 C CA . SER A 1 196 ? -6.277 4.943 -41.593 1.00 66.12 196 SER A CA 1
ATOM 1576 C C . SER A 1 196 ? -7.580 4.352 -41.046 1.00 66.12 196 SER A C 1
ATOM 1578 O O . SER A 1 196 ? -8.319 3.742 -41.805 1.00 66.12 196 SER A O 1
ATOM 1580 N N . LYS A 1 197 ? -7.887 4.551 -39.757 1.00 60.78 197 LYS A N 1
ATOM 1581 C CA . LYS A 1 197 ? -9.145 4.109 -39.122 1.00 60.78 197 LYS A CA 1
ATOM 1582 C C . LYS A 1 197 ? -10.290 5.129 -39.182 1.00 60.78 197 LYS A C 1
ATOM 1584 O O . LYS A 1 197 ? -11.381 4.827 -38.713 1.0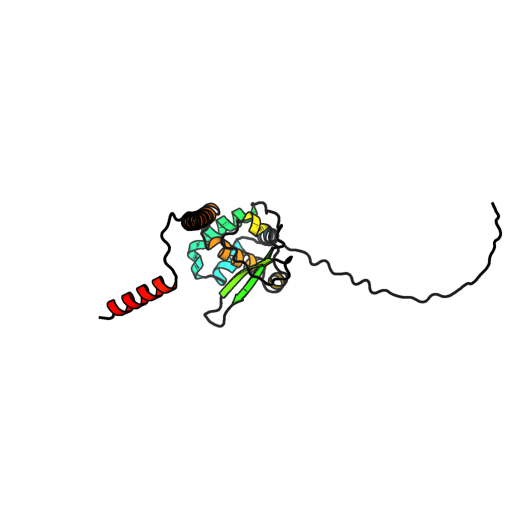0 60.78 197 LYS A O 1
ATOM 1589 N N . GLY A 1 198 ? -10.031 6.332 -39.694 1.00 56.59 198 GLY A N 1
ATOM 1590 C CA . GLY A 1 198 ? -11.030 7.391 -39.884 1.00 56.59 198 GLY A CA 1
ATOM 1591 C C . GLY A 1 198 ? -11.568 7.497 -41.316 1.00 56.59 198 GLY A C 1
ATOM 1592 O O . GLY A 1 198 ? -12.167 8.519 -41.640 1.00 56.59 198 GLY A O 1
ATOM 1593 N N . LYS A 1 199 ? -11.303 6.498 -42.167 1.00 47.34 199 LYS A N 1
ATOM 1594 C CA . LYS A 1 199 ? -11.857 6.349 -43.518 1.00 47.34 199 LYS A CA 1
ATOM 1595 C C . LYS A 1 199 ? -12.813 5.169 -43.565 1.00 47.34 199 LYS A C 1
ATOM 1597 O O . LYS A 1 199 ? -12.506 4.165 -42.885 1.00 47.34 199 LYS A O 1
#

Radius of gyration: 28.88 Å; chains: 1; bounding box: 84×51×95 Å